Protein AF-G9KBM4-F1 (afdb_monomer)

Nearest PDB structures (foldseek):
  3m66-assembly1_A  TM=9.862E-01  e=1.538E-25  Homo sapiens
  4fp9-assembly1_B  TM=7.178E-01  e=6.628E-06  Homo sapiens
  7odr-assembly1_y  TM=7.206E-01  e=2.127E-05  Homo sapiens
  4fzv-assembly1_B  TM=8.245E-01  e=1.118E-04  Homo sapiens
  5crk-assembly1_O  TM=4.751E-01  e=4.427E-06  Homo sapiens

Sequence (251 aa):
VSEEEAIQIIADPPLPPDTYTLRDYVDHSETLQKLVLLGVDLSKIEKHPDAANLLLRLDFEKDIKQILMFLKDLGIEDNQLGTYLTKNYAIFSEDLENLKTRVAYLQSKNFSKAHIAQMVRNAPFLLSFSVERLDNRLGFFQKELELSVKKTRDLVVRLPRLLTGSLEPVKENMKVYRLELGFKRNEIQHMITKVPKMLTANKRKLTETFDYVHNVMSIPHHLIVRFPQVFNTRLFKVKERHLFLTYLGRA

Structure (mmCIF, N/CA/C/O backbone):
data_AF-G9KBM4-F1
#
_entry.id   AF-G9KBM4-F1
#
loop_
_atom_site.group_PDB
_atom_site.id
_atom_site.type_symbol
_atom_site.label_atom_id
_atom_site.label_alt_id
_atom_site.label_comp_id
_atom_site.label_asym_id
_atom_site.label_entity_id
_atom_site.label_seq_id
_atom_site.pdbx_PDB_ins_code
_atom_site.Cartn_x
_atom_site.Cartn_y
_atom_site.Cartn_z
_atom_site.occupancy
_atom_site.B_iso_or_equiv
_atom_site.auth_seq_id
_atom_site.auth_comp_id
_atom_site.auth_asym_id
_atom_site.auth_atom_id
_atom_site.pdbx_PDB_model_num
ATOM 1 N N . VAL A 1 1 ? -20.682 10.235 55.065 1.00 51.94 1 VAL A N 1
ATOM 2 C CA . VAL A 1 1 ? -20.413 9.038 54.255 1.00 51.94 1 VAL A CA 1
ATOM 3 C C . VAL A 1 1 ? -20.702 7.854 55.147 1.00 51.94 1 VAL A C 1
ATOM 5 O O . VAL A 1 1 ? -19.972 7.662 56.115 1.00 51.94 1 VAL A O 1
ATOM 8 N N . SER A 1 2 ? -21.847 7.206 54.956 1.00 47.78 2 SER A N 1
ATOM 9 C CA . SER A 1 2 ? -22.220 6.005 55.717 1.00 47.78 2 SER A CA 1
ATOM 10 C C . SER A 1 2 ? -21.459 4.792 55.173 1.00 47.78 2 SER A C 1
ATOM 12 O O . SER A 1 2 ? -21.021 4.800 54.024 1.00 47.78 2 SER A O 1
ATOM 14 N N . GLU A 1 3 ? -21.305 3.737 55.978 1.00 46.38 3 GLU A N 1
ATOM 15 C CA . GLU A 1 3 ? -20.617 2.500 55.553 1.00 46.38 3 GLU A CA 1
ATOM 16 C C . GLU A 1 3 ? -21.292 1.821 54.342 1.00 46.38 3 GLU A C 1
ATOM 18 O O . GLU A 1 3 ? -20.657 1.062 53.614 1.00 46.38 3 GLU A O 1
ATOM 23 N N . GLU A 1 4 ? -22.554 2.157 54.069 1.00 47.72 4 GLU A N 1
ATOM 24 C CA . GLU A 1 4 ? -23.342 1.674 52.931 1.00 47.72 4 GLU A CA 1
ATOM 25 C C . GLU A 1 4 ? -22.901 2.271 51.576 1.00 47.72 4 GLU A C 1
ATOM 27 O O . GLU A 1 4 ? -23.104 1.644 50.537 1.00 47.72 4 GLU A O 1
ATOM 32 N N . GLU A 1 5 ? -22.245 3.441 51.554 1.00 44.09 5 GLU A N 1
ATOM 33 C CA . GLU A 1 5 ? -21.765 4.080 50.311 1.00 44.09 5 GLU A CA 1
ATOM 34 C C . GLU A 1 5 ? -20.435 3.485 49.796 1.00 44.09 5 GLU A C 1
ATOM 36 O O . GLU A 1 5 ? -20.017 3.767 48.674 1.00 44.09 5 GLU A O 1
ATOM 41 N N . ALA A 1 6 ? -19.761 2.636 50.582 1.00 41.94 6 ALA A N 1
ATOM 42 C CA . ALA A 1 6 ? -18.428 2.110 50.261 1.00 41.94 6 ALA A CA 1
ATOM 43 C C . ALA A 1 6 ? -18.419 0.871 49.334 1.00 41.94 6 ALA A C 1
ATOM 45 O O . ALA A 1 6 ? -17.349 0.412 48.935 1.00 41.94 6 ALA A O 1
ATOM 46 N N . ILE A 1 7 ? -19.585 0.307 48.991 1.00 46.50 7 ILE A N 1
ATOM 47 C CA . ILE A 1 7 ? -19.707 -1.063 48.442 1.00 46.50 7 ILE A CA 1
ATOM 48 C C . ILE A 1 7 ? -19.840 -1.105 46.896 1.00 46.50 7 ILE A C 1
ATOM 50 O O . ILE A 1 7 ? -19.949 -2.178 46.309 1.00 46.50 7 ILE A O 1
ATOM 54 N N . GLN A 1 8 ? -19.761 0.033 46.189 1.00 43.47 8 GLN A N 1
ATOM 55 C CA . GLN A 1 8 ? -19.850 0.084 44.711 1.00 43.47 8 GLN A CA 1
ATOM 56 C C . GLN A 1 8 ? -18.566 0.502 43.972 1.00 43.47 8 GLN A C 1
ATOM 58 O O . GLN A 1 8 ? -18.621 0.954 42.828 1.00 43.47 8 GLN A O 1
ATOM 63 N N . ILE A 1 9 ? -17.389 0.255 44.554 1.00 45.59 9 ILE A N 1
ATOM 64 C CA . ILE A 1 9 ? -16.176 0.127 43.733 1.00 45.59 9 ILE A CA 1
ATOM 65 C C . ILE A 1 9 ? -16.183 -1.278 43.124 1.00 45.59 9 ILE A C 1
ATOM 67 O O . ILE A 1 9 ? -15.683 -2.232 43.720 1.00 45.59 9 ILE A O 1
ATOM 71 N N . ILE A 1 10 ? -16.767 -1.402 41.928 1.00 45.19 10 ILE A N 1
ATOM 72 C CA . ILE A 1 10 ? -16.566 -2.575 41.072 1.00 45.19 10 ILE A CA 1
ATOM 73 C C . ILE A 1 10 ? -15.090 -2.563 40.672 1.00 45.19 10 ILE A C 1
ATOM 75 O O . ILE A 1 10 ? -14.685 -1.830 39.773 1.00 45.19 10 ILE A O 1
ATOM 79 N N . ALA A 1 11 ? -14.274 -3.324 41.396 1.00 49.53 11 ALA A N 1
ATOM 80 C CA . ALA A 1 11 ? -12.896 -3.564 41.012 1.00 49.53 11 ALA A CA 1
ATOM 81 C C . ALA A 1 11 ? -12.886 -4.462 39.770 1.00 49.53 11 ALA A C 1
ATOM 83 O O . ALA A 1 11 ? -13.501 -5.532 39.782 1.00 49.53 11 ALA A O 1
ATOM 84 N N . ASP A 1 12 ? -12.178 -4.037 38.721 1.00 55.94 12 ASP A N 1
ATOM 85 C CA . ASP A 1 12 ? -11.911 -4.895 37.568 1.00 55.94 12 ASP A CA 1
ATOM 86 C C . ASP A 1 12 ? -11.270 -6.211 38.053 1.00 55.94 12 ASP A C 1
ATOM 88 O O . ASP A 1 12 ? -10.390 -6.176 38.925 1.00 55.94 12 ASP A O 1
ATOM 92 N N . PRO A 1 13 ? -11.696 -7.379 37.536 1.00 54.44 13 PRO A N 1
ATOM 93 C CA . PRO A 1 13 ? -11.196 -8.660 38.015 1.00 54.44 13 PRO A CA 1
ATOM 94 C C . PRO A 1 13 ? -9.671 -8.752 37.831 1.00 54.44 13 PRO A C 1
ATOM 96 O O . PRO A 1 13 ? -9.150 -8.351 36.785 1.00 54.44 13 PRO A O 1
ATOM 99 N N . PRO A 1 14 ? -8.931 -9.281 38.825 1.00 53.06 14 PRO A N 1
ATOM 100 C CA . PRO A 1 14 ? -7.479 -9.351 38.755 1.00 53.06 14 PRO A CA 1
ATOM 101 C C . PRO A 1 14 ? -7.037 -10.250 37.597 1.00 53.06 14 PRO A C 1
ATOM 103 O O . PRO A 1 14 ? -7.538 -11.362 37.430 1.00 53.06 14 PRO A O 1
ATOM 106 N N . LEU A 1 15 ? -6.065 -9.773 36.817 1.00 52.09 15 LEU A N 1
ATOM 107 C CA . LEU A 1 15 ? -5.439 -10.562 35.758 1.00 52.09 15 LEU A CA 1
ATOM 108 C C . LEU A 1 15 ? -4.680 -11.752 36.392 1.00 52.09 15 LEU A C 1
ATOM 110 O O . LEU A 1 15 ? -3.866 -11.521 37.291 1.00 52.09 15 LEU A O 1
ATOM 114 N N . PRO A 1 16 ? -4.935 -13.006 35.977 1.00 50.12 16 PRO A N 1
ATOM 115 C CA . PRO A 1 16 ? -4.272 -14.181 36.551 1.00 50.12 16 PRO A CA 1
ATOM 116 C C . PRO A 1 16 ? -2.772 -14.306 36.139 1.00 50.12 16 PRO A C 1
ATOM 118 O O . PRO A 1 16 ? -2.386 -13.690 35.146 1.00 50.12 16 PRO A O 1
ATOM 121 N N . PRO A 1 17 ? -1.927 -15.073 36.881 1.00 53.81 17 PRO A N 1
ATOM 122 C CA . PRO A 1 17 ? -0.504 -15.375 36.578 1.00 53.81 17 PRO A CA 1
ATOM 123 C C . PRO A 1 17 ? -0.249 -16.862 36.176 1.00 53.81 17 PRO A C 1
ATOM 125 O O . PRO A 1 17 ? -0.827 -17.765 36.777 1.00 53.81 17 PRO A O 1
ATOM 128 N N . ASP A 1 18 ? 0.636 -17.259 35.244 1.00 58.50 18 ASP A N 1
ATOM 129 C CA . ASP A 1 18 ? 1.537 -16.534 34.320 1.00 58.50 18 ASP A CA 1
ATOM 130 C C . ASP A 1 18 ? 1.842 -17.387 33.050 1.00 58.50 18 ASP A C 1
ATOM 132 O O . ASP A 1 18 ? 2.855 -18.081 32.976 1.00 58.50 18 ASP A O 1
ATOM 136 N N . THR A 1 19 ? 0.956 -17.401 32.039 1.00 53.06 19 THR A N 1
ATOM 137 C CA . THR A 1 19 ? 1.226 -17.793 30.621 1.00 53.06 19 THR A CA 1
ATOM 138 C C . THR A 1 19 ? -0.039 -17.562 29.786 1.00 53.06 19 THR A C 1
ATOM 140 O O . THR A 1 19 ? -0.905 -18.427 29.716 1.00 53.06 19 THR A O 1
ATOM 143 N N . TYR A 1 20 ? -0.170 -16.384 29.170 1.00 61.53 20 TYR A N 1
ATOM 144 C CA . TYR A 1 20 ? -1.470 -15.910 28.681 1.00 61.53 20 TYR A CA 1
ATOM 145 C C . TYR A 1 20 ? -1.502 -15.538 27.210 1.00 61.53 20 TYR A C 1
ATOM 147 O O . TYR A 1 20 ? -0.861 -14.578 26.780 1.00 61.53 20 TYR A O 1
ATOM 155 N N . THR A 1 21 ? -2.335 -16.252 26.461 1.00 72.75 21 THR A N 1
ATOM 156 C CA . THR A 1 21 ? -2.831 -15.804 25.161 1.00 72.75 21 THR A CA 1
ATOM 157 C C . THR A 1 21 ? -4.198 -15.140 25.349 1.00 72.75 21 THR A C 1
ATOM 159 O O . THR A 1 21 ? -4.932 -15.457 26.285 1.00 72.75 21 THR A O 1
ATOM 162 N N . LEU A 1 22 ? -4.593 -14.226 24.454 1.00 77.50 22 LEU A N 1
ATOM 163 C CA . LEU A 1 22 ? -5.955 -13.673 24.462 1.00 77.50 22 LEU A CA 1
ATOM 164 C C . LEU A 1 22 ? -6.992 -14.787 24.274 1.00 77.50 22 LEU A C 1
ATOM 166 O O . LEU A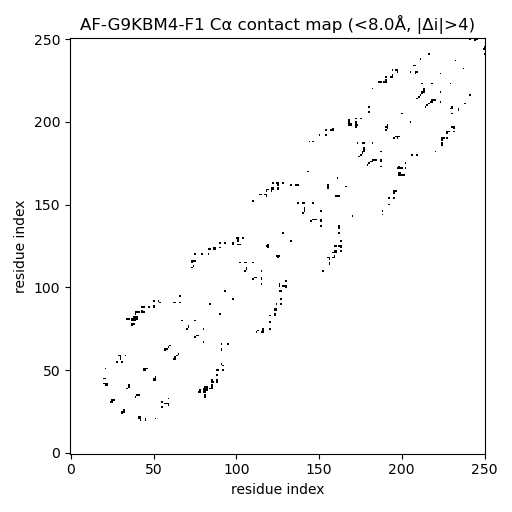 1 22 ? -8.120 -14.649 24.738 1.00 77.50 22 LEU A O 1
ATOM 170 N N . ARG A 1 23 ? -6.603 -15.898 23.630 1.00 77.31 23 ARG A N 1
ATOM 171 C CA . ARG A 1 23 ? -7.434 -17.094 23.460 1.00 77.31 23 ARG A CA 1
ATOM 172 C C . ARG A 1 23 ? -7.978 -17.636 24.782 1.00 77.31 23 ARG A C 1
ATOM 174 O O . ARG A 1 23 ? -9.147 -17.998 24.822 1.00 77.31 23 ARG A O 1
ATOM 181 N N . ASP A 1 24 ? -7.173 -17.633 25.840 1.00 77.56 24 ASP A N 1
ATOM 182 C CA . ASP A 1 24 ? -7.550 -18.168 27.158 1.00 77.56 24 ASP A CA 1
ATOM 183 C C . ASP A 1 24 ? -8.642 -17.306 27.839 1.00 77.56 24 ASP A C 1
ATOM 185 O O . ASP A 1 24 ? -9.414 -17.780 28.675 1.00 77.56 24 ASP A O 1
ATOM 189 N N . TYR A 1 25 ? -8.772 -16.044 27.413 1.00 76.62 25 TYR A N 1
ATOM 190 C CA . TYR A 1 25 ? -9.813 -15.109 27.849 1.00 76.62 25 TYR A CA 1
ATOM 191 C C . TYR A 1 25 ? -11.035 -15.056 26.923 1.00 76.62 25 TYR A C 1
ATOM 193 O O . TYR A 1 25 ? -12.023 -14.425 27.293 1.00 76.62 25 TYR A O 1
ATOM 201 N N . VAL A 1 26 ? -11.014 -15.690 25.739 1.00 80.50 26 VAL A N 1
ATOM 202 C CA . VAL A 1 26 ? -12.148 -15.630 24.792 1.00 80.50 26 VAL A CA 1
ATOM 203 C C . VAL A 1 26 ? -13.415 -16.172 25.446 1.00 80.50 26 VAL A C 1
ATOM 205 O O . VAL A 1 26 ? -14.437 -15.493 25.445 1.00 80.50 26 VAL A O 1
ATOM 208 N N . ASP A 1 27 ? -13.349 -17.331 26.094 1.00 78.62 27 ASP A N 1
ATOM 209 C CA . ASP A 1 27 ? -14.521 -17.951 26.732 1.00 78.62 27 ASP A CA 1
ATOM 210 C C . ASP A 1 27 ? -15.077 -17.118 27.908 1.00 78.62 27 ASP A C 1
ATOM 212 O O . ASP A 1 27 ? -16.230 -17.282 28.300 1.00 78.62 27 ASP A O 1
ATOM 216 N N . HIS A 1 28 ? -14.291 -16.157 28.408 1.00 81.06 28 HIS A N 1
ATOM 217 C CA . HIS A 1 28 ? -14.599 -15.287 29.543 1.00 81.06 28 HIS A CA 1
ATOM 218 C C . HIS A 1 28 ? -14.944 -13.835 29.145 1.00 81.06 28 HIS A C 1
ATOM 220 O O . HIS A 1 28 ? -15.269 -13.029 30.015 1.00 81.06 28 HIS A O 1
ATOM 226 N N . SER A 1 29 ? -14.878 -13.475 27.855 1.00 87.69 29 SER A N 1
ATOM 227 C CA . SER A 1 29 ? -15.086 -12.102 27.373 1.00 87.69 29 SER A CA 1
ATOM 228 C C . SER A 1 29 ? -15.977 -12.055 26.129 1.00 87.69 29 SER A C 1
ATOM 230 O O . SER A 1 29 ? -15.549 -12.397 25.024 1.00 87.69 29 SER A O 1
ATOM 232 N N . GLU A 1 30 ? -17.203 -11.543 26.282 1.00 91.06 30 GLU A N 1
ATOM 233 C CA . GLU A 1 30 ? -18.143 -11.325 25.168 1.00 91.06 30 GLU A CA 1
ATOM 234 C C . GLU A 1 30 ? -17.526 -10.439 24.067 1.00 91.06 30 GLU A C 1
ATOM 236 O O . GLU A 1 30 ? -17.699 -10.708 22.875 1.00 91.06 30 GLU A O 1
ATOM 241 N N . THR A 1 31 ? -16.734 -9.429 24.452 1.00 93.06 31 THR A N 1
ATOM 242 C CA . THR A 1 31 ? -15.949 -8.596 23.529 1.00 93.06 31 THR A CA 1
ATOM 243 C C . THR A 1 31 ? -15.043 -9.443 22.637 1.00 93.06 31 THR A C 1
ATOM 245 O O . THR A 1 31 ? -15.101 -9.325 21.408 1.00 93.06 31 THR A O 1
ATOM 248 N N . LEU A 1 32 ? -14.220 -10.318 23.224 1.00 93.12 32 LEU A N 1
ATOM 249 C CA . LEU A 1 32 ? -13.303 -11.161 22.455 1.00 93.12 32 LEU A CA 1
ATOM 250 C C . LEU A 1 32 ? -14.059 -12.174 21.583 1.00 93.12 32 LEU A C 1
ATOM 252 O O . LEU A 1 32 ? -13.675 -12.372 20.430 1.00 93.12 32 LEU A O 1
ATOM 256 N N . GLN A 1 33 ? -15.162 -12.751 22.073 1.00 93.44 33 GLN A N 1
ATOM 257 C CA . GLN A 1 33 ? -16.015 -13.656 21.289 1.00 93.44 33 GLN A CA 1
ATOM 258 C C . GLN A 1 33 ? -16.573 -12.963 20.043 1.00 93.44 33 GLN A C 1
ATOM 260 O O . GLN A 1 33 ? -16.418 -13.474 18.931 1.00 93.44 33 GLN A O 1
ATOM 265 N N . LYS A 1 34 ? -17.152 -11.763 20.192 1.00 94.94 34 LYS A N 1
ATOM 266 C CA . LYS A 1 34 ? -17.664 -10.972 19.061 1.00 94.94 34 LYS A CA 1
ATOM 267 C C . LYS A 1 34 ? -16.560 -10.617 18.060 1.00 94.94 34 LYS A C 1
ATOM 269 O O . LYS A 1 34 ? -16.789 -10.686 16.854 1.00 94.94 34 LYS A O 1
ATOM 274 N N . LEU A 1 35 ? -15.349 -10.293 18.521 1.00 94.69 35 LEU A N 1
ATOM 275 C CA . LEU A 1 35 ? -14.205 -10.029 17.636 1.00 94.69 35 LEU A CA 1
ATOM 276 C C . LEU A 1 35 ? -13.740 -11.286 16.881 1.00 94.69 35 LEU A C 1
ATOM 278 O O . LEU A 1 35 ? -13.456 -11.206 15.684 1.00 94.69 35 LEU A O 1
ATOM 282 N N . VAL A 1 36 ? -13.720 -12.453 17.529 1.00 94.62 36 VAL A N 1
ATOM 283 C CA . VAL A 1 36 ? -13.427 -13.736 16.865 1.00 94.62 36 VAL A CA 1
ATOM 284 C C . VAL A 1 36 ? -14.499 -14.066 15.818 1.00 94.62 36 VAL A C 1
ATOM 286 O O . VAL A 1 36 ? -14.148 -14.439 14.698 1.00 94.62 36 VAL A O 1
ATOM 289 N N . LEU A 1 37 ? -15.785 -13.843 16.117 1.00 94.19 37 LEU A N 1
ATOM 290 C CA . LEU A 1 37 ? -16.891 -14.010 15.160 1.00 94.19 37 LEU A CA 1
ATOM 291 C C . LEU A 1 37 ? -16.802 -13.045 13.963 1.00 94.19 37 LEU A C 1
ATOM 293 O O . LEU A 1 37 ? -17.151 -13.422 12.846 1.00 94.19 37 LEU A O 1
ATOM 297 N N . LEU A 1 38 ? -16.273 -11.832 14.161 1.00 94.31 38 LEU A N 1
ATOM 298 C CA . LEU A 1 38 ? -15.944 -10.889 13.081 1.00 94.31 38 LEU A CA 1
ATOM 299 C C . LEU A 1 38 ? -14.704 -11.299 12.260 1.00 94.31 38 LEU A C 1
ATOM 301 O O . LEU A 1 38 ? -14.366 -10.623 11.286 1.00 94.31 38 LEU A O 1
ATOM 305 N N . GLY A 1 39 ? -14.019 -12.388 12.625 1.00 95.50 39 GLY A N 1
ATOM 306 C CA . GLY A 1 39 ? -12.837 -12.904 11.933 1.00 95.50 39 GLY A CA 1
ATOM 307 C C . GLY A 1 39 ? -11.530 -12.201 12.313 1.00 95.50 39 GLY A C 1
ATOM 308 O O . GLY A 1 39 ? -10.632 -12.093 11.474 1.00 95.50 39 GLY A O 1
ATOM 309 N N . VAL A 1 40 ? -11.424 -11.673 13.538 1.00 96.50 40 VAL A N 1
ATOM 310 C CA . VAL A 1 40 ? -10.175 -11.099 14.064 1.00 96.50 40 VAL A CA 1
ATOM 311 C C . VAL A 1 40 ? -9.242 -12.211 14.546 1.00 96.50 40 VAL A C 1
ATOM 313 O O . VAL A 1 40 ? -9.593 -13.010 15.410 1.00 96.50 40 VAL A O 1
ATOM 316 N N . ASP A 1 41 ? -8.016 -12.233 14.027 1.00 95.31 41 ASP A N 1
ATOM 317 C CA . ASP A 1 41 ? -6.962 -13.139 14.480 1.00 95.31 41 ASP A CA 1
ATOM 318 C C . ASP A 1 41 ? -6.222 -12.525 15.681 1.00 95.31 41 ASP A C 1
ATOM 320 O O . ASP A 1 41 ? -5.234 -11.795 15.536 1.00 95.31 41 ASP A O 1
ATOM 324 N N . LEU A 1 42 ? -6.723 -12.832 16.882 1.00 93.81 42 LEU A N 1
ATOM 325 C CA . LEU A 1 42 ? -6.176 -12.355 18.156 1.00 93.81 42 LEU A CA 1
ATOM 326 C C . LEU A 1 42 ? -4.684 -12.702 18.333 1.00 93.81 42 LEU A C 1
ATOM 328 O O . LEU A 1 42 ? -3.947 -11.891 18.890 1.00 93.81 42 LEU A O 1
ATOM 332 N N . SER A 1 43 ? -4.188 -13.798 17.734 1.00 93.06 43 SER A N 1
ATOM 333 C CA . SER A 1 43 ? -2.760 -14.181 17.780 1.00 93.06 43 SER A CA 1
ATOM 334 C C . SER A 1 43 ? -1.821 -13.205 17.059 1.00 93.06 43 SER A C 1
ATOM 336 O O . SER A 1 43 ? -0.593 -13.286 17.179 1.00 93.06 43 SER A O 1
ATOM 338 N N . LYS A 1 44 ? -2.368 -12.289 16.246 1.00 94.38 44 LYS A N 1
ATOM 339 C CA . LYS A 1 44 ? -1.615 -11.157 15.684 1.00 94.38 44 LYS A CA 1
ATOM 340 C C . LYS A 1 44 ? -1.611 -9.962 16.630 1.00 94.38 44 LYS A C 1
ATOM 342 O O . LYS A 1 44 ? -0.587 -9.294 16.711 1.00 94.38 44 LYS A O 1
ATOM 347 N N . ILE A 1 45 ? -2.713 -9.722 17.342 1.00 94.12 45 ILE A N 1
ATOM 348 C CA . ILE A 1 45 ? -2.851 -8.616 18.299 1.00 94.12 45 ILE A CA 1
ATOM 349 C C . ILE A 1 45 ? -2.005 -8.881 19.553 1.00 94.12 45 ILE A C 1
ATOM 351 O O . ILE A 1 45 ? -1.308 -7.979 20.000 1.00 94.12 45 ILE A O 1
ATOM 355 N N . GLU A 1 46 ? -1.940 -10.129 20.031 1.00 92.25 46 GLU A N 1
ATOM 356 C CA . GLU A 1 46 ? -1.051 -10.589 21.121 1.00 92.25 46 GLU A CA 1
ATOM 357 C C . GLU A 1 46 ? 0.424 -10.191 20.942 1.00 92.25 46 GLU A C 1
ATOM 359 O O . GLU A 1 46 ? 1.143 -9.986 21.915 1.00 92.25 46 GLU A O 1
ATOM 364 N N . LYS A 1 47 ? 0.888 -10.027 19.696 1.00 93.44 47 LYS A N 1
ATOM 365 C CA . LYS A 1 47 ? 2.268 -9.606 19.383 1.00 93.44 47 LYS A CA 1
ATOM 366 C C . LYS A 1 47 ? 2.543 -8.134 19.700 1.00 93.44 47 LYS A C 1
ATOM 368 O O . LYS A 1 47 ? 3.676 -7.678 19.550 1.00 93.44 47 LYS A O 1
ATOM 373 N N . HIS A 1 48 ? 1.514 -7.403 20.112 1.00 93.88 48 HIS A N 1
ATOM 374 C CA . HIS A 1 48 ? 1.532 -5.997 20.474 1.00 93.88 48 HIS A CA 1
ATOM 375 C C . HIS A 1 48 ? 0.923 -5.863 21.881 1.00 93.88 48 HIS A C 1
ATOM 377 O O . HIS A 1 48 ? -0.279 -5.616 21.995 1.00 93.88 48 HIS A O 1
ATOM 383 N N . PRO A 1 49 ? 1.724 -6.044 22.954 1.00 91.12 49 PRO A N 1
ATOM 384 C CA . PRO A 1 49 ? 1.219 -6.168 24.323 1.00 91.12 49 PRO A CA 1
ATOM 385 C C . PRO A 1 49 ? 0.294 -5.028 24.755 1.00 91.12 49 PRO A C 1
ATOM 387 O O . PRO A 1 49 ? -0.748 -5.288 25.345 1.00 91.12 49 PRO A O 1
ATOM 390 N N . ASP A 1 50 ? 0.607 -3.782 24.393 1.00 92.19 50 ASP A N 1
ATOM 391 C CA . ASP A 1 50 ? -0.227 -2.619 24.727 1.00 92.19 50 ASP A CA 1
ATOM 392 C C . ASP A 1 50 ? -1.625 -2.698 24.093 1.00 92.19 50 ASP A C 1
ATOM 394 O O . ASP A 1 50 ? -2.622 -2.375 24.735 1.00 92.19 50 ASP A O 1
ATOM 398 N N . ALA A 1 51 ? -1.713 -3.181 22.850 1.00 93.38 51 ALA A N 1
ATOM 399 C CA . ALA A 1 51 ? -2.977 -3.351 22.140 1.00 93.38 51 ALA A CA 1
ATOM 400 C C . ALA A 1 51 ? -3.780 -4.544 22.676 1.00 93.38 51 ALA A C 1
ATOM 402 O O . ALA A 1 51 ? -4.996 -4.444 22.817 1.00 93.38 51 ALA A O 1
ATOM 403 N N . ALA A 1 52 ? -3.111 -5.650 23.018 1.00 91.31 52 ALA A N 1
ATOM 404 C CA . ALA A 1 52 ? -3.743 -6.806 23.651 1.00 91.31 52 ALA A CA 1
ATOM 405 C C . ALA A 1 52 ? -4.297 -6.458 25.049 1.00 91.31 52 ALA A C 1
ATOM 407 O O . ALA A 1 52 ? -5.459 -6.736 25.339 1.00 91.31 52 ALA A O 1
ATOM 408 N N . ASN A 1 53 ? -3.501 -5.771 25.874 1.00 90.25 53 ASN A N 1
ATOM 409 C CA . ASN A 1 53 ? -3.894 -5.305 27.206 1.00 90.25 53 ASN A CA 1
ATOM 410 C C . ASN A 1 53 ? -5.011 -4.256 27.162 1.00 90.25 53 ASN A C 1
ATOM 412 O O . ASN A 1 53 ? -5.867 -4.244 28.044 1.00 90.25 53 ASN A O 1
ATOM 416 N N . LEU A 1 54 ? -5.017 -3.378 26.151 1.00 91.62 54 LEU A N 1
ATOM 417 C CA . LEU A 1 54 ? -6.137 -2.471 25.916 1.00 91.62 54 LEU A CA 1
ATOM 418 C C . LEU A 1 54 ? -7.403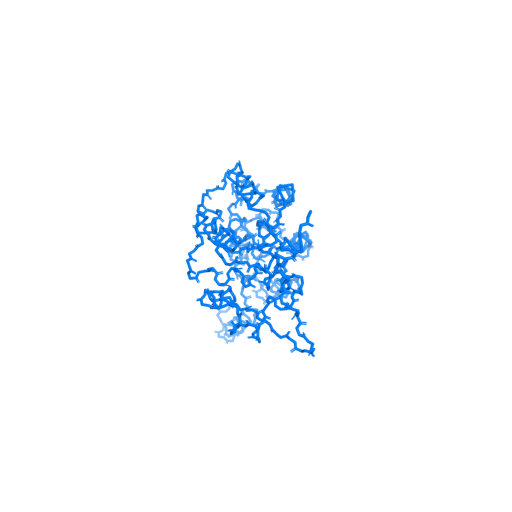 -3.262 25.578 1.00 91.62 54 LEU A C 1
ATOM 420 O O . LEU A 1 54 ? -8.430 -3.034 26.203 1.00 91.62 54 LEU A O 1
ATOM 424 N N . LEU A 1 55 ? -7.323 -4.210 24.639 1.00 92.12 55 LEU A N 1
ATOM 425 C CA . LEU A 1 55 ? -8.477 -4.967 24.146 1.00 92.12 55 LEU A CA 1
ATOM 426 C C . LEU A 1 55 ? -9.206 -5.754 25.247 1.00 92.12 55 LEU A C 1
ATOM 428 O O . LEU A 1 55 ? -10.428 -5.850 25.205 1.00 92.12 55 LEU A O 1
ATOM 432 N N . LEU A 1 56 ? -8.472 -6.257 26.247 1.00 89.69 56 LEU A N 1
ATOM 433 C CA . LEU A 1 56 ? -9.035 -6.915 27.436 1.00 89.69 56 LEU A CA 1
ATOM 434 C C . LEU A 1 56 ? -9.884 -5.987 28.326 1.00 89.69 56 LEU A C 1
ATOM 436 O O . LEU A 1 56 ? -10.669 -6.482 29.127 1.00 89.69 56 LEU A O 1
ATOM 440 N N . ARG A 1 57 ? -9.729 -4.663 28.200 1.00 91.00 57 ARG A N 1
ATOM 441 C CA . ARG A 1 57 ? -10.416 -3.639 29.010 1.00 91.00 57 ARG A CA 1
ATOM 442 C C . ARG A 1 57 ? -11.535 -2.911 28.258 1.00 91.00 57 ARG A C 1
ATOM 444 O O . ARG A 1 57 ? -12.149 -2.015 28.829 1.00 91.00 57 ARG A O 1
ATOM 451 N N . LEU A 1 58 ? -11.763 -3.232 26.982 1.00 93.62 58 LEU A N 1
ATOM 452 C CA . LEU A 1 58 ? -12.779 -2.571 26.160 1.00 93.62 58 LEU A CA 1
ATOM 453 C C . LEU A 1 58 ? -14.121 -3.298 26.234 1.00 93.62 58 LEU A C 1
ATOM 455 O O . LEU A 1 58 ? -14.202 -4.514 26.028 1.00 93.62 58 LEU A O 1
ATOM 459 N N . ASP A 1 59 ? -15.191 -2.528 26.418 1.00 94.94 59 ASP A N 1
ATOM 460 C CA . ASP A 1 59 ? -16.544 -3.024 26.206 1.00 94.94 59 ASP A CA 1
ATOM 461 C C . ASP A 1 59 ? -16.922 -2.959 24.716 1.00 94.94 59 ASP A C 1
ATOM 463 O O . ASP A 1 59 ? -16.582 -2.020 23.982 1.00 94.94 59 ASP A O 1
ATOM 467 N N . PHE A 1 60 ? -17.647 -3.976 24.248 1.00 94.69 60 PHE A N 1
ATOM 468 C CA . PHE A 1 60 ? -17.996 -4.077 22.840 1.00 94.69 60 PHE A CA 1
ATOM 469 C C . PHE A 1 60 ? -18.986 -2.992 22.400 1.00 94.69 60 PHE A C 1
ATOM 471 O O . PHE A 1 60 ? -18.813 -2.401 21.332 1.00 94.69 60 PHE A O 1
ATOM 478 N N . GLU A 1 61 ? -20.029 -2.736 23.192 1.00 94.25 61 GLU A N 1
ATOM 479 C CA . GLU A 1 61 ? -21.117 -1.827 22.814 1.00 94.25 61 GLU A CA 1
ATOM 480 C C . GLU A 1 61 ? -20.718 -0.356 22.976 1.00 94.25 61 GLU A C 1
ATOM 482 O O . GLU A 1 61 ? -21.083 0.473 22.138 1.00 94.25 61 GLU A O 1
ATOM 487 N N . LYS A 1 62 ? -19.946 -0.046 24.020 1.00 92.94 62 LYS A N 1
ATOM 488 C CA . LYS A 1 62 ? -19.469 1.296 24.361 1.00 92.94 62 LYS A CA 1
ATOM 489 C C . LYS A 1 62 ? -18.261 1.720 23.524 1.00 92.94 62 LYS A C 1
ATOM 491 O O . LYS A 1 62 ? -18.289 2.791 22.922 1.00 92.94 62 LYS A O 1
ATOM 496 N N . ASP A 1 63 ? -17.210 0.900 23.474 1.00 93.56 63 ASP A N 1
ATOM 497 C CA . ASP A 1 63 ? -15.905 1.348 22.974 1.00 93.56 63 ASP A CA 1
ATOM 498 C C . ASP A 1 63 ? -15.652 0.897 21.522 1.00 93.56 63 ASP A C 1
ATOM 500 O O . ASP A 1 63 ? -15.213 1.691 20.685 1.00 93.56 63 ASP A O 1
ATOM 504 N N . ILE A 1 64 ? -15.979 -0.358 21.189 1.00 95.69 64 ILE A N 1
ATOM 505 C CA . ILE A 1 64 ? -15.658 -0.972 19.885 1.00 95.69 64 ILE A CA 1
ATOM 506 C C . ILE A 1 64 ? -16.695 -0.642 18.805 1.00 95.69 64 ILE A C 1
ATOM 508 O O . ILE A 1 64 ? -16.331 -0.280 17.682 1.00 95.69 64 ILE A O 1
ATOM 512 N N . LYS A 1 65 ? -17.991 -0.754 19.115 1.00 96.44 65 LYS A N 1
ATOM 513 C CA . LYS A 1 65 ? -19.097 -0.630 18.149 1.00 96.44 65 LYS A CA 1
ATOM 514 C C . LYS A 1 65 ? -19.069 0.673 17.353 1.00 96.44 65 LYS A C 1
ATOM 516 O O . LYS A 1 65 ? -19.263 0.644 16.139 1.00 96.44 65 LYS A O 1
ATOM 521 N N . GLN A 1 66 ? -18.763 1.796 18.002 1.00 96.94 66 GLN A N 1
ATOM 522 C CA . GLN A 1 66 ? -18.630 3.101 17.344 1.00 96.94 66 GLN A CA 1
ATOM 523 C C . GLN A 1 66 ? -17.511 3.130 16.283 1.00 96.94 66 GLN A C 1
ATOM 525 O O . GLN A 1 66 ? -17.697 3.702 15.207 1.00 96.94 66 GLN A O 1
ATOM 530 N N . ILE A 1 67 ? -16.385 2.448 16.531 1.00 97.69 67 ILE A N 1
ATOM 531 C CA . ILE A 1 67 ? -15.284 2.305 15.567 1.00 97.69 67 ILE A CA 1
ATOM 532 C C . ILE A 1 67 ? -15.711 1.401 14.404 1.00 97.69 67 ILE A C 1
ATOM 534 O O . ILE A 1 67 ? -15.433 1.721 13.248 1.00 97.69 67 ILE A O 1
ATOM 538 N N . LEU A 1 68 ? -16.433 0.306 14.674 1.00 97.50 68 LEU A N 1
ATOM 539 C CA . LEU A 1 68 ? -16.957 -0.577 13.622 1.00 97.50 68 LEU A CA 1
ATOM 540 C C . LEU A 1 68 ? -17.963 0.148 12.715 1.00 97.50 68 LEU A C 1
ATOM 542 O O . LEU A 1 68 ? -17.864 0.044 11.492 1.00 97.50 68 LEU A O 1
ATOM 546 N N . MET A 1 69 ? -18.886 0.924 13.294 1.00 97.81 69 MET A N 1
ATOM 547 C CA . MET A 1 69 ? -19.841 1.746 12.539 1.00 97.81 69 MET A CA 1
ATOM 548 C C . MET A 1 69 ? -19.126 2.798 11.685 1.00 97.81 69 MET A C 1
ATOM 550 O O . MET A 1 69 ? -19.401 2.900 10.494 1.00 97.81 69 MET A O 1
ATOM 554 N N . PHE A 1 70 ? -18.134 3.499 12.241 1.00 98.19 70 PHE A N 1
ATOM 555 C CA . PHE A 1 70 ? -17.307 4.441 11.485 1.00 98.19 70 PHE A CA 1
ATOM 556 C C . PHE A 1 70 ? -16.584 3.782 10.297 1.00 98.19 70 PHE A C 1
ATOM 558 O O . PHE A 1 70 ? -16.591 4.322 9.191 1.00 98.19 70 PHE A O 1
ATOM 565 N N . LEU A 1 71 ? -15.991 2.598 10.486 1.00 97.81 71 LEU A N 1
ATOM 566 C CA . LEU A 1 71 ? -15.353 1.854 9.394 1.00 97.81 71 LEU A CA 1
ATOM 567 C C . LEU A 1 71 ? -16.373 1.426 8.324 1.00 97.81 71 LEU A C 1
ATOM 569 O O . LEU A 1 71 ? -16.067 1.492 7.131 1.00 97.81 71 LEU A O 1
ATOM 573 N N . LYS A 1 72 ? -17.593 1.055 8.728 1.00 97.25 72 LYS A N 1
ATOM 574 C CA . LYS A 1 72 ? -18.694 0.716 7.817 1.00 97.25 72 LYS A CA 1
ATOM 575 C C . LYS A 1 72 ? -19.169 1.922 7.002 1.00 97.25 72 LYS A C 1
ATOM 577 O O . LYS A 1 72 ? -19.296 1.811 5.784 1.00 97.25 72 LYS A O 1
ATOM 582 N N . ASP A 1 73 ? -19.310 3.089 7.629 1.00 97.06 73 ASP A N 1
ATOM 583 C CA . ASP A 1 73 ? -19.653 4.357 6.963 1.00 97.06 73 ASP A CA 1
ATOM 584 C C . ASP A 1 73 ? -18.560 4.835 5.988 1.00 97.06 73 ASP A C 1
ATOM 586 O O . ASP A 1 73 ? -18.845 5.500 4.986 1.00 97.06 73 ASP A O 1
ATOM 590 N N . LEU A 1 74 ? -17.299 4.457 6.234 1.00 95.75 74 LEU A N 1
ATOM 591 C CA . LEU A 1 74 ? -16.197 4.626 5.281 1.00 95.75 74 LEU A CA 1
ATOM 592 C C . LEU A 1 74 ? -16.216 3.626 4.117 1.00 95.75 74 LEU A C 1
ATOM 594 O O . LEU A 1 74 ? -15.421 3.787 3.191 1.00 95.75 74 LEU A O 1
ATOM 598 N N . GLY A 1 75 ? -17.092 2.620 4.130 1.00 95.62 75 GLY A N 1
ATOM 599 C CA . GLY A 1 75 ? -17.187 1.592 3.093 1.00 95.62 75 GLY A CA 1
ATOM 600 C C . GLY A 1 75 ? -16.279 0.377 3.310 1.00 95.62 75 GLY A C 1
ATOM 601 O O . GLY A 1 75 ? -15.887 -0.257 2.330 1.00 95.62 75 GLY A O 1
ATOM 602 N N . ILE A 1 76 ? -15.921 0.053 4.558 1.00 96.44 76 ILE A N 1
ATOM 603 C CA . ILE A 1 76 ? -15.365 -1.261 4.909 1.00 96.44 76 ILE A CA 1
ATOM 604 C C . ILE A 1 76 ? -16.533 -2.228 5.141 1.00 96.44 76 ILE A C 1
ATOM 606 O O . ILE A 1 76 ? -17.364 -2.010 6.017 1.00 96.44 76 ILE A O 1
ATOM 610 N N . GLU A 1 77 ? -16.612 -3.285 4.336 1.00 94.69 77 GLU A N 1
ATOM 611 C CA . GLU A 1 77 ? -17.675 -4.295 4.434 1.00 94.69 77 GLU A CA 1
ATOM 612 C C . GLU A 1 77 ? -17.502 -5.191 5.675 1.00 94.69 77 GLU A C 1
ATOM 614 O O . GLU A 1 77 ? -16.384 -5.409 6.146 1.00 94.69 77 GLU A O 1
ATOM 619 N N . ASP A 1 78 ? -18.595 -5.779 6.171 1.00 93.31 78 ASP A N 1
ATOM 620 C CA . ASP A 1 78 ? -18.589 -6.601 7.395 1.00 93.31 78 ASP A CA 1
ATOM 621 C C . ASP A 1 78 ? -17.607 -7.791 7.299 1.00 93.31 78 ASP A C 1
ATOM 623 O O . ASP A 1 78 ? -16.862 -8.074 8.234 1.00 93.31 78 ASP A O 1
ATOM 627 N N . ASN A 1 79 ? -17.511 -8.419 6.121 1.00 94.56 79 ASN A N 1
ATOM 628 C CA . ASN A 1 79 ? -16.558 -9.498 5.812 1.00 94.56 79 ASN A CA 1
ATOM 629 C C . ASN A 1 79 ? -15.082 -9.037 5.712 1.00 94.56 79 ASN A C 1
ATOM 631 O O . ASN A 1 79 ? -14.175 -9.869 5.655 1.00 94.56 79 ASN A O 1
ATOM 635 N N . GLN A 1 80 ? -14.821 -7.727 5.670 1.00 95.81 80 GLN A N 1
ATOM 636 C CA . GLN A 1 80 ? -13.483 -7.132 5.622 1.00 95.81 80 GLN A CA 1
ATOM 637 C C . GLN A 1 80 ? -13.006 -6.685 7.013 1.00 95.81 80 GLN A C 1
ATOM 639 O O . GLN A 1 80 ? -11.791 -6.568 7.207 1.00 95.81 80 GLN A O 1
ATOM 644 N N . LEU A 1 81 ? -13.919 -6.476 7.977 1.00 96.38 81 LEU A N 1
ATOM 645 C CA . LEU A 1 81 ? -13.609 -5.973 9.322 1.00 96.38 81 LEU A CA 1
ATOM 646 C C . LEU A 1 81 ? -12.565 -6.837 10.039 1.00 96.38 81 LEU A C 1
ATOM 648 O O . LEU A 1 81 ? -11.518 -6.310 10.407 1.00 96.38 81 LEU A O 1
ATOM 652 N N . GLY A 1 82 ? -12.761 -8.156 10.148 1.00 96.56 82 GLY A N 1
ATOM 653 C CA . GLY A 1 82 ? -11.794 -9.050 10.801 1.00 96.56 82 GLY A CA 1
ATOM 654 C C . GLY A 1 82 ? -10.374 -8.926 10.247 1.00 96.56 82 GLY A C 1
ATOM 655 O O . GLY A 1 82 ? -9.410 -8.725 10.988 1.00 96.56 82 GLY A O 1
ATOM 656 N N . THR A 1 83 ? -10.243 -8.921 8.916 1.00 96.75 83 THR A N 1
ATOM 657 C CA . THR A 1 83 ? -8.954 -8.741 8.222 1.00 96.75 83 THR A CA 1
ATOM 658 C C . THR A 1 83 ? -8.366 -7.335 8.400 1.00 96.75 83 THR A C 1
ATOM 660 O O . THR A 1 83 ? -7.141 -7.181 8.382 1.00 96.75 83 THR A O 1
ATOM 663 N N . TYR A 1 84 ? -9.204 -6.305 8.531 1.00 97.62 84 TYR A N 1
ATOM 664 C CA . TYR A 1 84 ? -8.775 -4.928 8.773 1.00 97.62 84 TYR A CA 1
ATOM 665 C C . TYR A 1 84 ? -8.245 -4.755 10.203 1.00 97.62 84 TYR A C 1
ATOM 667 O O . TYR A 1 84 ? -7.105 -4.322 10.375 1.00 97.62 84 TYR A O 1
ATOM 675 N N . LEU A 1 85 ? -9.029 -5.166 11.205 1.00 97.06 85 LEU A N 1
ATOM 676 C CA . LEU A 1 85 ? -8.705 -5.080 12.634 1.00 97.06 85 LEU A CA 1
ATOM 677 C C . LEU A 1 85 ? -7.467 -5.921 12.986 1.00 97.06 85 LEU A C 1
ATOM 679 O O . LEU A 1 85 ? -6.557 -5.435 13.646 1.00 97.06 85 LEU A O 1
ATOM 683 N N . THR A 1 86 ? -7.359 -7.134 12.430 1.00 96.81 86 THR A N 1
ATOM 684 C CA . THR A 1 86 ? -6.157 -7.989 12.545 1.00 96.81 86 THR A CA 1
ATOM 685 C C . THR A 1 86 ? -4.880 -7.284 12.074 1.00 96.81 86 THR A C 1
ATOM 687 O O . THR A 1 86 ? -3.788 -7.564 12.565 1.00 96.81 86 THR A O 1
ATOM 690 N N . LYS A 1 87 ? -4.987 -6.394 11.075 1.00 96.88 87 LYS A N 1
ATOM 691 C CA . LYS A 1 87 ? -3.840 -5.665 10.518 1.00 96.88 87 LYS A CA 1
ATOM 692 C C . LYS A 1 87 ? -3.564 -4.369 11.264 1.00 96.88 87 LYS A C 1
ATOM 694 O O . LYS A 1 87 ? -2.398 -4.104 11.527 1.00 96.88 87 LYS A O 1
ATOM 699 N N . ASN A 1 88 ? -4.588 -3.569 11.564 1.00 96.88 88 ASN A N 1
ATOM 700 C CA . ASN A 1 88 ? -4.456 -2.378 12.401 1.00 96.88 88 ASN A CA 1
ATOM 701 C C . ASN A 1 88 ? -4.859 -2.701 13.844 1.00 96.88 88 ASN A C 1
ATOM 703 O O . ASN A 1 88 ? -5.931 -2.315 14.304 1.00 96.88 88 ASN A O 1
ATOM 707 N N . TYR A 1 89 ? -3.951 -3.372 14.553 1.00 93.38 89 TYR A N 1
ATOM 708 C CA . TYR A 1 89 ? -4.090 -3.699 15.974 1.00 93.38 89 TYR A CA 1
ATOM 709 C C . TYR A 1 89 ? -4.249 -2.461 16.879 1.00 93.38 89 TYR A C 1
ATOM 711 O O . TYR A 1 89 ? -4.704 -2.593 18.007 1.00 93.38 89 TYR A O 1
ATOM 719 N N . ALA A 1 90 ? -3.880 -1.266 16.403 1.00 94.19 90 ALA A N 1
ATOM 720 C CA . ALA A 1 90 ? -3.895 -0.022 17.173 1.00 94.19 90 ALA A CA 1
ATOM 721 C C . ALA A 1 90 ? -5.166 0.825 16.964 1.00 94.19 90 ALA A C 1
ATOM 723 O O . ALA A 1 90 ? -5.290 1.887 17.568 1.00 94.19 90 ALA A O 1
ATOM 724 N N . ILE A 1 91 ? -6.116 0.395 16.121 1.00 96.81 91 ILE A N 1
ATOM 725 C CA . ILE A 1 91 ? -7.286 1.217 15.760 1.00 96.81 91 ILE A CA 1
ATOM 726 C C . ILE A 1 91 ? -8.166 1.592 16.961 1.00 96.81 91 ILE A C 1
ATOM 728 O O . ILE A 1 91 ? -8.732 2.677 16.974 1.00 96.81 91 ILE A O 1
ATOM 732 N N . PHE A 1 92 ? -8.251 0.732 17.980 1.00 95.44 92 PHE A N 1
ATOM 733 C CA . PHE A 1 92 ? -9.0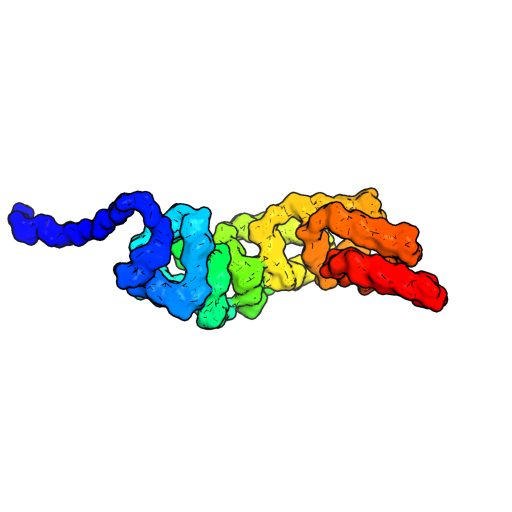27 0.999 19.196 1.00 95.44 92 PHE A CA 1
ATOM 734 C C . PHE A 1 92 ? -8.312 1.923 20.196 1.00 95.44 92 PHE A C 1
ATOM 736 O O . PHE A 1 92 ? -8.907 2.329 21.186 1.00 95.44 92 PHE A O 1
ATOM 743 N N . SER A 1 93 ? -7.046 2.272 19.942 1.00 94.50 93 SER A N 1
ATOM 744 C CA . SER A 1 93 ? -6.306 3.302 20.684 1.00 94.50 93 SER A CA 1
ATOM 745 C C . SER A 1 93 ? -6.453 4.698 20.063 1.00 94.50 93 SER A C 1
ATOM 747 O O . SER A 1 93 ? -5.912 5.665 20.594 1.00 94.50 93 SER A O 1
ATOM 749 N N . GLU A 1 94 ? -7.131 4.812 18.917 1.00 95.50 94 GLU A N 1
ATOM 750 C CA . GLU A 1 94 ? -7.341 6.075 18.210 1.00 95.50 94 GLU A CA 1
ATOM 751 C C . GLU A 1 94 ? -8.665 6.718 18.625 1.00 95.50 94 GLU A C 1
ATOM 753 O O . GLU A 1 94 ? -9.711 6.072 18.644 1.00 95.50 94 GLU A O 1
ATOM 758 N N . ASP A 1 95 ? -8.635 8.024 18.874 1.00 96.06 95 ASP A N 1
ATOM 759 C CA . ASP A 1 95 ? -9.850 8.806 19.080 1.00 96.06 95 ASP A CA 1
ATOM 760 C C . ASP A 1 95 ? -10.676 8.930 17.780 1.00 96.06 95 ASP A C 1
ATOM 762 O O . ASP A 1 95 ? -10.153 9.194 16.689 1.00 96.06 95 ASP A O 1
ATOM 766 N N . LEU A 1 96 ? -11.996 8.776 17.907 1.00 96.69 96 LEU A N 1
ATOM 767 C CA . LEU A 1 96 ? -12.931 8.754 16.785 1.00 96.69 96 LEU A CA 1
ATOM 768 C C . LEU A 1 96 ? -13.026 10.111 16.062 1.00 96.69 96 LEU A C 1
ATOM 770 O O . LEU A 1 96 ? -13.127 10.138 14.831 1.00 96.69 96 LEU A O 1
ATOM 774 N N . GLU A 1 97 ? -12.949 11.236 16.777 1.00 97.81 97 GLU A N 1
ATOM 775 C CA . GLU A 1 97 ? -12.987 12.565 16.146 1.00 97.81 97 GLU A CA 1
ATOM 776 C C . GLU A 1 97 ? -11.693 12.874 15.384 1.00 97.81 97 GLU A C 1
ATOM 778 O O . GLU A 1 97 ? -11.720 13.436 14.283 1.00 97.81 97 GLU A O 1
ATOM 783 N N . ASN A 1 98 ? -10.553 12.403 15.886 1.00 97.88 98 ASN A N 1
ATOM 784 C CA . ASN A 1 98 ? -9.292 12.401 15.157 1.00 97.88 98 ASN A CA 1
ATOM 785 C C . ASN A 1 98 ? -9.368 11.556 13.872 1.00 97.88 98 ASN A C 1
ATOM 787 O O . ASN A 1 98 ? -8.927 12.019 12.814 1.00 97.88 98 ASN A O 1
ATOM 791 N N . LEU A 1 99 ? -9.959 10.355 13.914 1.00 98.25 99 LEU A N 1
ATOM 792 C CA . LEU A 1 99 ? -10.170 9.529 12.717 1.00 98.25 99 LEU A CA 1
ATOM 793 C C . LEU A 1 99 ? -11.062 10.241 11.680 1.00 98.25 99 LEU A C 1
ATOM 795 O O . LEU A 1 99 ? -10.693 10.314 10.501 1.00 98.25 99 LEU A O 1
ATOM 799 N N . LYS A 1 100 ? -12.185 10.836 12.109 1.00 98.38 100 LYS A N 1
ATOM 800 C CA . LYS A 1 100 ? -13.073 11.653 11.255 1.00 98.38 100 LYS A CA 1
ATOM 801 C C . LYS A 1 100 ? -12.344 12.859 10.653 1.00 98.38 100 LYS A C 1
ATOM 803 O O . LYS A 1 100 ? -12.450 13.103 9.451 1.00 98.38 100 LYS A O 1
ATOM 808 N N . THR A 1 101 ? -11.536 13.562 11.445 1.00 98.56 101 THR A N 1
ATOM 809 C CA . THR A 1 101 ? -10.729 14.714 11.000 1.00 98.56 101 THR A CA 1
ATOM 810 C C . THR A 1 101 ? -9.728 14.318 9.910 1.00 98.56 101 THR A C 1
ATOM 812 O O . THR A 1 101 ? -9.606 14.997 8.888 1.00 98.56 101 THR A O 1
ATOM 815 N N . ARG A 1 102 ? -9.050 13.174 10.070 1.00 98.62 102 ARG A N 1
ATOM 816 C CA . ARG A 1 102 ? -8.105 12.634 9.075 1.00 98.62 102 ARG A CA 1
ATOM 817 C C . ARG A 1 102 ? -8.820 12.233 7.772 1.00 98.62 102 ARG A C 1
ATOM 819 O O . ARG A 1 102 ? -8.279 12.453 6.688 1.00 98.62 102 ARG A O 1
ATOM 826 N N . VAL A 1 103 ? -10.059 11.736 7.848 1.00 98.69 103 VAL A N 1
ATOM 827 C CA . VAL A 1 103 ? -10.919 11.478 6.674 1.00 98.69 103 VAL A CA 1
ATOM 828 C C . VAL A 1 103 ? -11.345 12.776 5.980 1.00 98.69 103 VAL A C 1
ATOM 830 O O . VAL A 1 103 ? -11.226 12.871 4.758 1.00 98.69 103 VAL A O 1
ATOM 833 N N . ALA A 1 104 ? -11.799 13.787 6.727 1.00 98.62 104 ALA A N 1
ATOM 834 C CA . ALA A 1 104 ? -12.185 15.090 6.178 1.00 98.62 104 ALA A CA 1
ATOM 835 C C . ALA A 1 104 ? -11.005 15.783 5.468 1.00 98.62 104 ALA A C 1
ATOM 837 O O . ALA A 1 104 ? -11.160 16.354 4.387 1.00 98.62 104 ALA A O 1
ATOM 838 N N . TYR A 1 105 ? -9.795 15.644 6.013 1.00 98.75 105 TYR A N 1
ATOM 839 C CA . TYR A 1 105 ? -8.565 16.068 5.348 1.00 98.75 105 TYR A CA 1
ATOM 840 C C . TYR A 1 105 ? -8.321 15.336 4.011 1.00 98.75 105 TYR A C 1
ATOM 842 O O . TYR A 1 105 ? -7.998 15.973 3.008 1.00 98.75 105 TYR A O 1
ATOM 850 N N . LEU A 1 106 ? -8.518 14.013 3.936 1.00 98.62 106 LEU A N 1
ATOM 851 C CA . LEU A 1 106 ? -8.411 13.299 2.654 1.00 98.62 106 LEU A CA 1
ATOM 852 C C . LEU A 1 106 ? -9.469 13.792 1.648 1.00 98.62 106 LEU A C 1
ATOM 854 O O . LEU A 1 106 ? -9.167 13.953 0.465 1.00 98.62 106 LEU A O 1
ATOM 858 N N . GLN A 1 107 ? -10.684 14.112 2.099 1.00 98.38 107 GLN A N 1
ATOM 859 C CA . GLN A 1 107 ? -11.713 14.702 1.234 1.00 98.38 107 GLN A CA 1
ATOM 860 C C . GLN A 1 107 ? -11.286 16.080 0.696 1.00 98.38 107 GLN A C 1
ATOM 862 O O . GLN A 1 107 ? -11.399 16.316 -0.509 1.00 98.38 107 GLN A O 1
ATOM 867 N N . SER A 1 108 ? -10.696 16.954 1.526 1.00 98.31 108 SER A N 1
ATOM 868 C CA . SER A 1 108 ? -10.209 18.276 1.086 1.00 98.31 108 SER A CA 1
ATOM 869 C C . SER A 1 108 ? -9.047 18.197 0.082 1.00 98.31 108 SER A C 1
ATOM 871 O O . SER A 1 108 ? -8.893 19.071 -0.772 1.00 98.31 108 SER A O 1
ATOM 873 N N . LYS A 1 109 ? -8.282 17.096 0.080 1.00 98.00 109 LYS A N 1
ATOM 874 C CA . LYS A 1 109 ? -7.286 16.774 -0.963 1.00 98.00 109 LYS A CA 1
ATOM 875 C C . LYS A 1 109 ? -7.885 16.130 -2.226 1.00 98.00 109 LYS A C 1
ATOM 877 O O . LYS A 1 109 ? -7.153 15.600 -3.067 1.00 98.00 109 LYS A O 1
ATOM 882 N N . ASN A 1 110 ? -9.201 16.239 -2.419 1.00 97.94 110 ASN A N 1
ATOM 883 C CA . ASN A 1 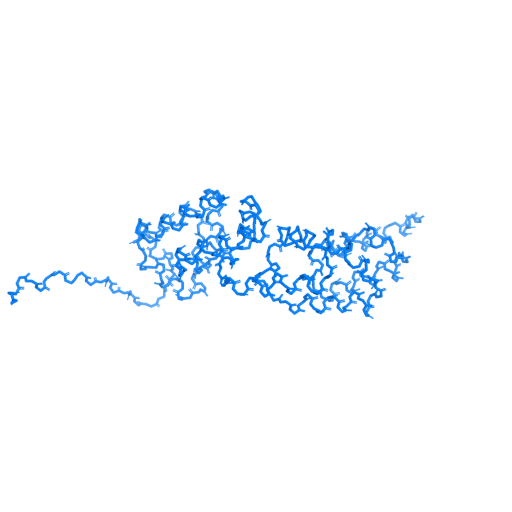110 ? -9.947 15.744 -3.579 1.00 97.94 110 ASN A CA 1
ATOM 884 C C . ASN A 1 110 ? -9.876 14.213 -3.760 1.00 97.94 110 ASN A C 1
ATOM 886 O O . ASN A 1 110 ? -9.858 13.712 -4.891 1.00 97.94 110 ASN A O 1
ATOM 890 N N . PHE A 1 111 ? -9.825 13.454 -2.662 1.00 98.44 111 PHE A N 1
ATOM 891 C CA . PHE A 1 111 ? -10.107 12.019 -2.688 1.00 98.44 111 PHE A CA 1
ATOM 892 C C . PHE A 1 111 ? -11.619 11.796 -2.525 1.00 98.44 111 PHE A C 1
ATOM 894 O O . PHE A 1 111 ? -12.235 12.311 -1.596 1.00 98.44 111 PHE A O 1
ATOM 901 N N . SER A 1 112 ? -12.232 11.027 -3.430 1.00 97.94 112 SER A N 1
ATOM 902 C CA . SER A 1 112 ? -13.647 10.653 -3.318 1.00 97.94 112 SER A CA 1
ATOM 903 C C . SER A 1 112 ? -13.864 9.665 -2.167 1.00 97.94 112 SER A C 1
ATOM 905 O O . SER A 1 112 ? -12.928 8.976 -1.756 1.00 97.94 112 SER A O 1
ATOM 907 N N . LYS A 1 113 ? -15.111 9.517 -1.691 1.00 97.19 113 LYS A N 1
ATOM 908 C CA . LYS A 1 113 ? -15.459 8.502 -0.676 1.00 97.19 113 LYS A CA 1
ATOM 909 C C . LYS A 1 113 ? -14.973 7.099 -1.079 1.00 97.19 113 LYS A C 1
ATOM 911 O O . LYS A 1 113 ? -14.322 6.433 -0.285 1.00 97.19 113 LYS A O 1
ATOM 916 N N . ALA A 1 114 ? -15.171 6.706 -2.341 1.00 97.38 114 ALA A N 1
ATOM 917 C CA . ALA A 1 114 ? -14.693 5.427 -2.877 1.00 97.38 114 ALA A CA 1
ATOM 918 C C . ALA A 1 114 ? -13.154 5.295 -2.884 1.00 97.38 114 ALA A C 1
ATOM 920 O O . ALA A 1 114 ? -12.625 4.224 -2.585 1.00 97.38 114 ALA A O 1
ATOM 921 N N . HIS A 1 115 ? -12.417 6.375 -3.180 1.00 98.31 115 HIS A N 1
ATOM 922 C CA . HIS A 1 115 ? -10.956 6.374 -3.055 1.00 98.31 115 HIS A CA 1
ATOM 923 C C . HIS A 1 115 ? -10.520 6.182 -1.599 1.00 98.31 115 HIS A C 1
ATOM 925 O O . HIS A 1 115 ? -9.625 5.381 -1.345 1.00 98.31 115 HIS A O 1
ATOM 931 N N . ILE A 1 116 ? -11.159 6.875 -0.652 1.00 98.56 116 ILE A N 1
ATOM 932 C CA . ILE A 1 116 ? -10.843 6.773 0.780 1.00 98.56 116 ILE A CA 1
ATOM 933 C C . ILE A 1 116 ? -11.141 5.358 1.292 1.00 98.56 116 ILE A C 1
ATOM 935 O O . ILE A 1 116 ? -10.251 4.752 1.882 1.00 98.56 116 ILE A O 1
ATOM 939 N N . ALA A 1 117 ? -12.307 4.788 0.969 1.00 97.94 117 ALA A N 1
ATOM 940 C CA . ALA A 1 117 ? -12.673 3.402 1.285 1.00 97.94 117 ALA A CA 1
ATOM 941 C C . ALA A 1 117 ? -11.590 2.405 0.831 1.00 97.94 117 ALA A C 1
ATOM 943 O O . ALA A 1 117 ? -11.035 1.638 1.622 1.00 97.94 117 ALA A O 1
ATOM 944 N N . GLN A 1 118 ? -11.205 2.482 -0.451 1.00 97.94 118 GLN A N 1
ATOM 945 C CA . GLN A 1 118 ? -10.141 1.660 -1.026 1.00 97.94 118 GLN A CA 1
ATOM 946 C C . GLN A 1 118 ? -8.789 1.883 -0.330 1.00 97.94 118 GLN A C 1
ATOM 948 O O . GLN A 1 118 ? -8.026 0.930 -0.150 1.00 97.94 118 GLN A O 1
ATOM 953 N N . MET A 1 119 ? -8.467 3.128 0.025 1.00 98.56 119 MET A N 1
ATOM 954 C CA . MET A 1 119 ? -7.200 3.488 0.655 1.00 98.56 119 MET A CA 1
ATOM 955 C C . MET A 1 119 ? -7.088 2.959 2.083 1.00 98.56 119 MET A C 1
ATOM 957 O O . MET A 1 119 ? -6.083 2.324 2.399 1.00 98.56 119 MET A O 1
ATOM 961 N N . VAL A 1 120 ? -8.128 3.148 2.896 1.00 98.06 120 VAL A N 1
ATOM 962 C CA . VAL A 1 120 ? -8.223 2.647 4.274 1.00 98.06 120 VAL A CA 1
ATOM 963 C C . VAL A 1 120 ? -8.166 1.116 4.280 1.00 98.06 120 VAL A C 1
ATOM 965 O O . VAL A 1 120 ? -7.295 0.541 4.930 1.00 98.06 120 VAL A O 1
ATOM 968 N N . ARG A 1 121 ? -8.968 0.440 3.444 1.00 96.56 121 ARG A N 1
ATOM 969 C CA . ARG A 1 121 ? -8.950 -1.029 3.308 1.00 96.56 121 ARG A CA 1
ATOM 970 C C . ARG A 1 121 ? -7.569 -1.597 2.961 1.00 96.56 121 ARG A C 1
ATOM 972 O O . ARG A 1 121 ? -7.141 -2.606 3.521 1.00 96.56 121 ARG A O 1
ATOM 979 N N . ASN A 1 122 ? -6.875 -0.973 2.007 1.00 96.62 122 ASN A N 1
ATOM 980 C CA . ASN A 1 122 ? -5.605 -1.482 1.477 1.00 96.62 122 ASN A CA 1
ATOM 981 C C . ASN A 1 122 ? -4.368 -1.010 2.266 1.00 96.62 122 ASN A C 1
ATOM 983 O O . ASN A 1 122 ? -3.276 -1.547 2.059 1.00 96.62 122 ASN A O 1
ATOM 987 N N . ALA A 1 123 ? -4.518 -0.024 3.152 1.00 97.81 123 ALA A N 1
ATOM 988 C CA . ALA A 1 123 ? -3.507 0.404 4.111 1.00 97.81 123 ALA A CA 1
ATOM 989 C C . ALA A 1 123 ? -4.176 0.703 5.468 1.00 97.81 123 ALA A C 1
ATOM 991 O O . ALA A 1 123 ? -4.417 1.867 5.773 1.00 97.81 123 ALA A O 1
ATOM 992 N N . PRO A 1 124 ? -4.440 -0.323 6.303 1.00 97.12 124 PRO A N 1
ATOM 993 C CA . PRO A 1 124 ? -5.219 -0.164 7.538 1.00 97.12 124 PRO A CA 1
ATOM 994 C C . PRO A 1 124 ? -4.680 0.873 8.535 1.00 97.12 124 PRO A C 1
ATOM 996 O O . PRO A 1 124 ? -5.453 1.510 9.238 1.00 97.12 124 PRO A O 1
ATOM 999 N N . PHE A 1 125 ? -3.366 1.114 8.548 1.00 97.50 125 PHE A N 1
ATOM 1000 C CA . PHE A 1 125 ? -2.729 2.166 9.355 1.00 97.50 125 PHE A CA 1
ATOM 1001 C C . PHE A 1 125 ? -2.820 3.581 8.760 1.00 97.50 125 PHE A C 1
ATOM 1003 O O . PHE A 1 125 ? -2.247 4.502 9.329 1.00 97.50 125 PHE A O 1
ATOM 1010 N N . LEU A 1 126 ? -3.473 3.794 7.612 1.00 98.38 126 LEU A N 1
ATOM 1011 C CA . LEU A 1 126 ? -3.518 5.104 6.946 1.00 98.38 126 LEU A CA 1
ATOM 1012 C C . LEU A 1 126 ? -4.087 6.188 7.860 1.00 98.38 126 LEU A C 1
ATOM 1014 O O . LEU A 1 126 ? -3.536 7.284 7.929 1.00 98.38 126 LEU A O 1
ATOM 1018 N N . LEU A 1 127 ? -5.166 5.862 8.573 1.00 97.81 127 LEU A N 1
ATOM 1019 C CA . LEU A 1 127 ? -5.799 6.787 9.501 1.00 97.81 127 LEU A CA 1
ATOM 1020 C C . LEU A 1 127 ? -5.048 6.915 10.829 1.00 97.81 127 LEU A C 1
ATOM 1022 O O . LEU A 1 127 ? -5.451 7.760 11.604 1.00 97.81 127 LEU A O 1
ATOM 1026 N N . SER A 1 128 ? -3.951 6.189 11.071 1.00 96.12 128 SER A N 1
ATOM 1027 C CA . SER A 1 128 ? -3.054 6.393 12.230 1.00 96.12 128 SER A CA 1
ATOM 1028 C C . SER A 1 128 ? -1.940 7.418 11.974 1.00 96.12 128 SER A C 1
ATOM 1030 O O . SER A 1 128 ? -1.013 7.600 12.766 1.00 96.12 128 SER A O 1
ATOM 1032 N N . PHE A 1 129 ? -1.989 8.105 10.832 1.00 97.69 129 PHE A N 1
ATOM 1033 C CA . PHE A 1 129 ? -1.119 9.236 10.532 1.00 97.69 129 PHE A CA 1
ATOM 1034 C C . PHE A 1 129 ? -1.892 10.530 10.790 1.00 97.69 129 PHE A C 1
ATOM 1036 O O . PHE A 1 129 ? -3.007 10.705 10.299 1.00 97.69 129 PHE A O 1
ATOM 1043 N N . SER A 1 130 ? -1.289 11.452 11.547 1.00 98.00 130 SER A N 1
ATOM 1044 C CA . SER A 1 130 ? -1.834 12.798 11.726 1.00 98.00 130 SER A CA 1
ATOM 1045 C C . SER A 1 130 ? -1.979 13.511 10.379 1.00 98.00 130 SER A C 1
ATOM 1047 O O . SER A 1 130 ? -1.270 13.203 9.417 1.00 98.00 130 SER A O 1
ATOM 1049 N N . VAL A 1 131 ? -2.871 14.504 10.328 1.00 98.44 131 VAL A N 1
ATOM 1050 C CA . VAL A 1 131 ? -3.091 15.358 9.148 1.00 98.44 131 VAL A CA 1
ATOM 1051 C C . VAL A 1 131 ? -1.770 15.906 8.596 1.00 98.44 131 VAL A C 1
ATOM 1053 O O . VAL A 1 131 ? -1.503 15.785 7.404 1.00 98.44 131 VAL A O 1
ATOM 1056 N N . GLU A 1 132 ? -0.897 16.404 9.472 1.00 98.44 132 GLU A N 1
ATOM 1057 C CA . GLU A 1 132 ? 0.438 16.896 9.119 1.00 98.44 132 GLU A CA 1
ATOM 1058 C C . GLU A 1 132 ? 1.323 15.809 8.478 1.00 98.44 132 GLU A C 1
ATOM 1060 O O . GLU A 1 132 ? 1.927 16.022 7.426 1.00 98.44 132 GLU A O 1
ATOM 1065 N N . ARG A 1 133 ? 1.373 14.600 9.062 1.00 98.19 133 ARG A N 1
ATOM 1066 C CA . ARG A 1 133 ? 2.165 13.484 8.513 1.00 98.19 133 ARG A CA 1
ATOM 1067 C C . ARG A 1 133 ? 1.617 13.006 7.166 1.00 98.19 133 ARG A C 1
ATOM 1069 O O . ARG A 1 133 ? 2.410 12.606 6.314 1.00 98.19 133 ARG A O 1
ATOM 1076 N N . LEU A 1 134 ? 0.298 13.044 6.961 1.00 98.38 134 LEU A N 1
ATOM 1077 C CA . LEU A 1 134 ? -0.328 12.752 5.668 1.00 98.38 134 LEU A CA 1
ATOM 1078 C C . LEU A 1 134 ? 0.023 13.823 4.622 1.00 98.38 134 LEU A C 1
ATOM 1080 O O . LEU A 1 134 ? 0.396 13.464 3.504 1.00 98.38 134 LEU A O 1
ATOM 1084 N N . ASP A 1 135 ? -0.011 15.107 4.990 1.00 98.38 135 ASP A N 1
ATOM 1085 C CA . ASP A 1 135 ? 0.316 16.225 4.093 1.00 98.38 135 ASP A CA 1
ATOM 1086 C C . ASP A 1 135 ? 1.778 16.205 3.655 1.00 98.38 135 ASP A C 1
ATOM 1088 O O . ASP A 1 135 ? 2.066 16.163 2.457 1.00 98.38 135 ASP A O 1
ATOM 1092 N N . ASN A 1 136 ? 2.694 16.067 4.616 1.00 98.31 136 ASN A N 1
ATOM 1093 C CA . ASN A 1 136 ? 4.125 15.912 4.365 1.00 98.31 136 ASN A CA 1
ATOM 1094 C C . ASN A 1 136 ? 4.424 14.725 3.427 1.00 98.31 136 ASN A C 1
ATOM 1096 O O . ASN A 1 136 ? 5.316 14.799 2.577 1.00 98.31 136 ASN A O 1
ATOM 1100 N N . ARG A 1 137 ? 3.660 13.628 3.527 1.00 98.25 137 ARG A N 1
ATOM 1101 C CA . ARG A 1 137 ? 3.823 12.441 2.669 1.00 98.25 137 ARG A CA 1
ATOM 1102 C C . ARG A 1 137 ? 3.242 12.625 1.271 1.00 98.25 137 ARG A C 1
ATOM 1104 O O . ARG A 1 137 ? 3.889 12.226 0.303 1.00 98.25 137 ARG A O 1
ATOM 1111 N N . LEU A 1 138 ? 2.073 13.250 1.136 1.00 98.19 138 LEU A N 1
ATOM 1112 C CA . LEU A 1 138 ? 1.513 13.610 -0.171 1.00 98.19 138 LEU A CA 1
ATOM 1113 C C . LEU A 1 138 ? 2.423 14.616 -0.897 1.00 98.19 138 LEU A C 1
ATOM 1115 O O . LEU A 1 138 ? 2.734 14.418 -2.074 1.00 98.19 138 LEU A O 1
ATOM 1119 N N . GLY A 1 139 ? 2.930 15.623 -0.179 1.00 97.94 139 GLY A N 1
ATOM 1120 C CA . GLY A 1 139 ? 3.928 16.576 -0.667 1.00 97.94 139 GLY A CA 1
ATOM 1121 C C . GLY A 1 139 ? 5.238 15.904 -1.088 1.00 97.94 139 GLY A C 1
ATOM 1122 O O . GLY A 1 139 ? 5.765 16.212 -2.159 1.00 97.94 139 GLY A O 1
ATOM 1123 N N . PHE A 1 140 ? 5.727 14.923 -0.319 1.00 98.56 140 PHE A N 1
ATOM 1124 C CA . PHE A 1 140 ? 6.891 14.120 -0.703 1.00 98.56 140 PHE A CA 1
ATOM 1125 C C . PHE A 1 140 ? 6.681 13.396 -2.041 1.00 98.56 140 PHE A C 1
ATOM 1127 O O . PHE A 1 140 ? 7.506 13.554 -2.937 1.00 98.56 140 PHE A O 1
ATOM 1134 N N . PHE A 1 141 ? 5.585 12.647 -2.222 1.00 98.38 141 PHE A N 1
ATOM 1135 C CA . PHE A 1 141 ? 5.347 11.938 -3.490 1.00 98.38 141 PHE A CA 1
ATOM 1136 C C . PHE A 1 141 ? 5.146 12.892 -4.672 1.00 98.38 141 PHE A C 1
ATOM 1138 O O . PHE A 1 141 ? 5.607 12.600 -5.775 1.00 98.38 141 PHE A O 1
ATOM 1145 N N . GLN A 1 142 ? 4.517 14.047 -4.442 1.00 96.81 142 GLN A N 1
ATOM 1146 C CA . GLN A 1 142 ? 4.366 15.095 -5.447 1.00 96.81 142 GLN A CA 1
ATOM 1147 C C . GLN A 1 142 ? 5.727 15.667 -5.892 1.00 96.81 142 GLN A C 1
ATOM 1149 O O . GLN A 1 142 ? 5.950 15.843 -7.091 1.00 96.81 142 GLN A O 1
ATOM 1154 N N . LYS A 1 143 ? 6.646 15.913 -4.946 1.00 97.44 143 LYS A N 1
ATOM 1155 C CA . LYS A 1 143 ? 7.986 16.471 -5.200 1.00 97.44 143 LYS A CA 1
ATOM 1156 C C . LYS A 1 143 ? 8.976 15.452 -5.772 1.00 97.44 143 LYS A C 1
ATOM 1158 O O . LYS A 1 143 ? 9.674 15.760 -6.727 1.00 97.44 143 LYS A O 1
ATOM 1163 N N . GLU A 1 144 ? 9.053 14.252 -5.204 1.00 97.69 144 GLU A N 1
ATOM 1164 C CA . GLU A 1 144 ? 10.028 13.227 -5.608 1.00 97.69 144 GLU A CA 1
ATOM 1165 C C . GLU A 1 144 ? 9.738 12.716 -7.031 1.00 97.69 144 GLU A C 1
ATOM 1167 O O . GLU A 1 144 ? 10.636 12.566 -7.864 1.00 97.69 144 GLU A O 1
ATOM 1172 N N . LEU A 1 145 ? 8.457 12.480 -7.334 1.00 97.19 145 LEU A N 1
ATOM 1173 C CA . LEU A 1 145 ? 8.045 11.859 -8.591 1.00 97.19 145 LEU A CA 1
ATOM 1174 C C . LEU A 1 145 ? 7.790 12.872 -9.717 1.00 97.19 145 LEU A C 1
ATOM 1176 O O . LEU A 1 145 ? 7.795 12.469 -10.880 1.00 97.19 145 LEU A O 1
ATOM 1180 N N . GLU A 1 146 ? 7.564 14.155 -9.400 1.00 96.88 146 GLU A N 1
ATOM 1181 C CA . GLU A 1 146 ? 7.183 15.223 -10.350 1.00 96.88 146 GLU A CA 1
ATOM 1182 C C . GLU A 1 146 ? 6.044 14.816 -11.308 1.0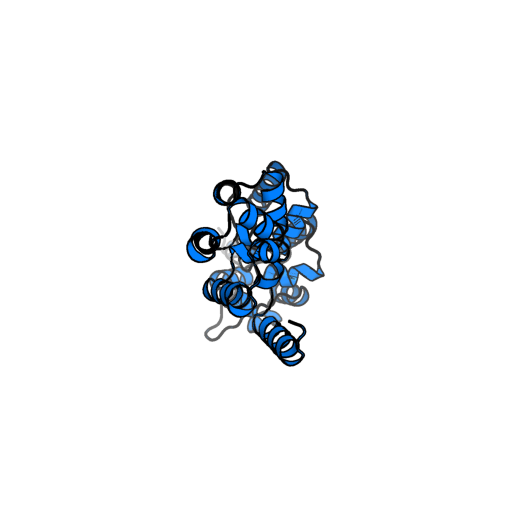0 96.88 146 GLU A C 1
ATOM 1184 O O . GLU A 1 146 ? 6.033 15.113 -12.503 1.00 96.88 146 GLU A O 1
ATOM 1189 N N . LEU A 1 147 ? 5.063 14.087 -10.774 1.00 96.94 147 LEU A N 1
ATOM 1190 C CA . LEU A 1 147 ? 3.818 13.773 -11.471 1.00 96.94 147 LEU A CA 1
ATOM 1191 C C . LEU A 1 147 ? 2.850 14.964 -11.386 1.00 96.94 147 LEU A C 1
ATOM 1193 O O . LEU A 1 147 ? 2.991 15.833 -10.532 1.00 96.94 147 LEU A O 1
ATOM 1197 N N . SER A 1 148 ? 1.815 15.008 -12.228 1.00 96.69 148 SER A N 1
ATOM 1198 C CA . SER A 1 148 ? 0.716 15.958 -11.996 1.00 96.69 148 SER A CA 1
ATOM 1199 C C . SER A 1 148 ? -0.073 15.568 -10.742 1.00 96.69 148 SER A C 1
ATOM 1201 O O . SER A 1 148 ? -0.197 14.380 -10.448 1.00 96.69 148 SER A O 1
ATOM 1203 N N . VAL A 1 149 ? -0.680 16.538 -10.048 1.00 96.44 149 VAL A N 1
ATOM 1204 C CA . VAL A 1 149 ? -1.463 16.311 -8.810 1.00 96.44 149 VAL A CA 1
ATOM 1205 C C . VAL A 1 149 ? -2.472 15.163 -8.959 1.00 96.44 149 VAL A C 1
ATOM 1207 O O . VAL A 1 149 ? -2.576 14.302 -8.086 1.00 96.44 149 VAL A O 1
ATOM 1210 N N . LYS A 1 150 ? -3.162 15.088 -10.109 1.00 96.81 150 LYS A N 1
ATOM 1211 C CA . LYS A 1 150 ? -4.054 13.967 -10.445 1.00 96.81 150 LYS A CA 1
ATOM 1212 C C . LYS A 1 150 ? -3.305 12.628 -10.486 1.00 96.81 150 LYS A C 1
ATOM 1214 O O . LYS A 1 150 ? -3.715 11.702 -9.801 1.00 96.81 150 LYS A O 1
ATOM 1219 N N . LYS A 1 151 ? -2.190 12.528 -11.219 1.00 97.38 151 LYS A N 1
ATOM 1220 C CA . LYS A 1 151 ? -1.386 11.295 -11.302 1.00 97.38 151 LYS A CA 1
ATOM 1221 C C . LYS A 1 151 ? -0.796 10.885 -9.946 1.00 97.38 151 LYS A C 1
ATOM 1223 O O . LYS A 1 151 ? -0.765 9.694 -9.660 1.00 97.38 151 LYS A O 1
ATOM 1228 N N . THR A 1 152 ? -0.373 11.834 -9.108 1.00 97.94 152 THR A N 1
ATOM 1229 C CA . THR A 1 152 ? 0.091 11.567 -7.733 1.00 97.94 152 THR A CA 1
ATOM 1230 C C . THR A 1 152 ? -1.031 10.979 -6.879 1.00 97.94 152 THR A C 1
ATOM 1232 O O . THR A 1 152 ? -0.826 9.975 -6.197 1.00 97.94 152 THR A O 1
ATOM 1235 N N . ARG A 1 153 ? -2.242 11.546 -6.965 1.00 97.81 153 ARG A N 1
ATOM 1236 C CA . ARG A 1 153 ? -3.430 11.016 -6.285 1.00 97.81 153 ARG A CA 1
ATOM 1237 C C . ARG A 1 153 ? -3.780 9.609 -6.775 1.00 97.81 153 ARG A C 1
ATOM 1239 O O . ARG A 1 153 ? -3.890 8.695 -5.965 1.00 97.81 153 ARG A O 1
ATOM 1246 N N . ASP A 1 154 ? -3.888 9.419 -8.088 1.00 98.12 154 ASP A N 1
ATOM 1247 C CA . ASP A 1 154 ? -4.233 8.133 -8.705 1.00 98.12 154 ASP A CA 1
ATOM 1248 C C . ASP A 1 154 ? -3.196 7.040 -8.340 1.00 98.12 154 ASP A C 1
ATOM 1250 O O . ASP A 1 154 ? -3.553 5.885 -8.091 1.00 98.12 154 ASP A O 1
ATOM 1254 N N . LEU A 1 155 ? -1.912 7.409 -8.220 1.00 98.38 155 LEU A N 1
ATOM 1255 C CA . LEU A 1 155 ? -0.825 6.539 -7.757 1.00 98.38 155 LEU A CA 1
ATOM 1256 C C . LEU A 1 155 ? -1.032 6.062 -6.311 1.00 98.38 155 LEU A C 1
ATOM 1258 O O . LEU A 1 155 ? -0.946 4.858 -6.054 1.00 98.38 155 LEU A O 1
ATOM 1262 N N . VAL A 1 156 ? -1.303 6.975 -5.368 1.00 98.19 156 VAL A N 1
ATOM 1263 C CA . VAL A 1 156 ? -1.481 6.601 -3.953 1.00 98.19 156 VAL A CA 1
ATOM 1264 C C . VAL A 1 156 ? -2.827 5.919 -3.696 1.00 98.19 156 VAL A C 1
ATOM 1266 O O . VAL A 1 156 ? -2.875 5.023 -2.865 1.00 98.19 156 VAL A O 1
ATOM 1269 N N . VAL A 1 157 ? -3.885 6.203 -4.468 1.00 98.44 157 VAL A N 1
ATOM 1270 C CA . VAL A 1 157 ? -5.125 5.393 -4.459 1.00 98.44 157 VAL A CA 1
ATOM 1271 C C . VAL A 1 157 ? -4.837 3.948 -4.886 1.00 98.44 157 VAL A C 1
ATOM 1273 O O . VAL A 1 157 ? -5.366 2.995 -4.307 1.00 98.44 157 VAL A O 1
ATOM 1276 N N . ARG A 1 158 ? -3.971 3.761 -5.891 1.00 97.94 158 ARG A N 1
ATOM 1277 C CA . ARG A 1 158 ? -3.614 2.441 -6.430 1.00 97.94 158 ARG A CA 1
ATOM 1278 C C . ARG A 1 158 ? -2.614 1.667 -5.564 1.00 97.94 158 ARG A C 1
ATOM 1280 O O . ARG A 1 158 ? -2.604 0.437 -5.618 1.00 97.94 158 ARG A O 1
ATOM 1287 N N . LEU A 1 159 ? -1.788 2.346 -4.765 1.00 97.94 159 LEU A N 1
ATOM 1288 C CA . LEU A 1 159 ? -0.905 1.706 -3.783 1.00 97.94 159 LEU A CA 1
ATOM 1289 C C . LEU A 1 159 ? -0.872 2.477 -2.443 1.00 97.94 159 LEU A C 1
ATOM 1291 O O . LEU A 1 159 ? 0.145 3.088 -2.113 1.00 97.94 159 LEU A O 1
ATOM 1295 N N . PRO A 1 160 ? -1.941 2.400 -1.625 1.00 98.06 160 PRO A N 1
ATOM 1296 C CA . PRO A 1 160 ? -2.128 3.259 -0.443 1.00 98.06 160 PRO A CA 1
ATOM 1297 C C . PRO A 1 160 ? -1.042 3.114 0.623 1.00 98.06 160 PRO A C 1
ATOM 1299 O O . PRO A 1 160 ? -0.677 4.084 1.281 1.00 98.06 160 PRO A O 1
ATOM 1302 N N . ARG A 1 161 ? -0.424 1.929 0.710 1.00 97.00 161 ARG A N 1
ATOM 1303 C CA . ARG A 1 161 ? 0.725 1.652 1.588 1.00 97.00 161 ARG A CA 1
ATOM 1304 C C . ARG A 1 161 ? 1.954 2.542 1.339 1.00 97.00 161 ARG A C 1
ATOM 1306 O O . ARG A 1 161 ? 2.852 2.568 2.173 1.00 97.00 161 ARG A O 1
ATOM 1313 N N . LEU A 1 162 ? 2.019 3.261 0.213 1.00 97.94 162 LEU A N 1
ATOM 1314 C CA . LEU A 1 162 ? 3.023 4.308 -0.014 1.00 97.94 162 LEU A CA 1
ATOM 1315 C C . LEU A 1 162 ? 2.938 5.406 1.061 1.00 97.94 162 LEU A C 1
ATOM 1317 O O . LEU A 1 162 ? 3.964 5.911 1.508 1.00 97.94 162 LEU A O 1
ATOM 1321 N N . LEU A 1 163 ? 1.728 5.724 1.533 1.00 97.94 163 LEU A N 1
ATOM 1322 C CA . LEU A 1 163 ? 1.504 6.712 2.588 1.00 97.94 163 LEU A CA 1
ATOM 1323 C C . LEU A 1 163 ? 1.790 6.172 3.997 1.00 97.94 163 LEU A C 1
ATOM 1325 O O . LEU A 1 163 ? 2.001 6.979 4.890 1.00 97.94 163 LEU A O 1
ATOM 1329 N N . THR A 1 164 ? 1.885 4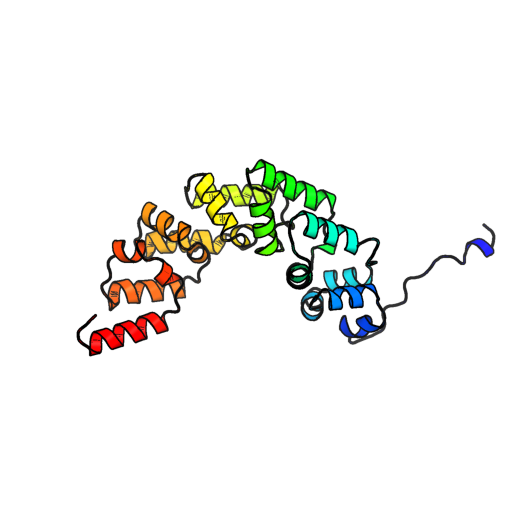.856 4.209 1.00 96.62 164 THR A N 1
ATOM 1330 C CA . THR A 1 164 ? 2.135 4.275 5.546 1.00 96.62 164 THR A CA 1
ATOM 1331 C C . THR A 1 164 ? 3.528 3.663 5.729 1.00 96.62 164 THR A C 1
ATOM 1333 O O . THR A 1 164 ? 3.999 3.565 6.857 1.00 96.62 164 THR A O 1
ATOM 1336 N N . GLY A 1 165 ? 4.224 3.279 4.652 1.00 95.38 165 GLY A N 1
ATOM 1337 C CA . GLY A 1 165 ? 5.569 2.683 4.713 1.00 95.38 165 GLY A CA 1
ATOM 1338 C C . GLY A 1 165 ? 6.721 3.686 4.889 1.00 95.38 165 GLY A C 1
ATOM 1339 O O . GLY A 1 165 ? 6.507 4.902 4.942 1.00 95.38 165 GLY A O 1
ATOM 1340 N N . SER A 1 166 ? 7.965 3.188 4.937 1.00 96.19 166 SER A N 1
ATOM 1341 C CA . SER A 1 166 ? 9.157 4.049 4.822 1.00 96.19 166 SER A CA 1
ATOM 1342 C C . SER A 1 166 ? 9.228 4.706 3.437 1.00 96.19 166 SER A C 1
ATOM 1344 O O . SER A 1 166 ? 8.852 4.111 2.423 1.00 96.19 166 SER A O 1
ATOM 1346 N N . LEU A 1 167 ? 9.725 5.944 3.407 1.00 97.19 167 LEU A N 1
ATOM 1347 C CA . LEU A 1 167 ? 9.976 6.716 2.189 1.00 97.19 167 LEU A CA 1
ATOM 1348 C C . LEU A 1 167 ? 11.393 6.485 1.631 1.00 97.19 167 LEU A C 1
ATOM 1350 O O . LEU A 1 167 ? 11.685 6.898 0.510 1.00 97.19 167 LEU A O 1
ATOM 1354 N N . GLU A 1 168 ? 12.283 5.837 2.386 1.00 97.25 168 GLU A N 1
ATOM 1355 C CA . GLU A 1 168 ? 13.682 5.623 1.987 1.00 97.25 168 GLU A CA 1
ATOM 1356 C C . GLU A 1 168 ? 13.807 4.714 0.758 1.00 97.25 168 GLU A C 1
ATOM 1358 O O . GLU A 1 168 ? 14.486 5.133 -0.183 1.00 97.25 168 GLU A O 1
ATOM 1363 N N . PRO A 1 169 ? 13.089 3.568 0.652 1.00 97.62 169 PRO A N 1
ATOM 1364 C CA . PRO A 1 169 ? 13.145 2.736 -0.550 1.00 97.62 169 PRO A CA 1
ATOM 1365 C C . PRO A 1 169 ? 12.662 3.475 -1.801 1.00 97.62 169 PRO A C 1
ATOM 1367 O O . PRO A 1 169 ? 13.097 3.156 -2.901 1.00 97.62 169 PRO A O 1
ATOM 1370 N N . VAL A 1 170 ? 11.788 4.478 -1.650 1.00 98.12 170 VAL A N 1
ATOM 1371 C CA . VAL A 1 170 ? 11.326 5.315 -2.768 1.00 98.12 170 VAL A CA 1
ATOM 1372 C C . VAL A 1 170 ? 12.476 6.182 -3.275 1.00 98.12 170 VAL A C 1
ATOM 1374 O O . VAL A 1 170 ? 12.797 6.126 -4.460 1.00 98.12 170 VAL A O 1
ATOM 1377 N N . LYS A 1 171 ? 13.139 6.924 -2.378 1.00 97.38 171 LYS A N 1
ATOM 1378 C CA . LYS A 1 171 ? 14.300 7.769 -2.711 1.00 97.38 171 LYS A CA 1
ATOM 1379 C C . LYS A 1 171 ? 15.462 6.948 -3.277 1.00 97.38 171 LYS A C 1
ATOM 1381 O O . LYS A 1 171 ? 16.120 7.379 -4.222 1.00 97.38 171 LYS A O 1
ATOM 1386 N N . GLU A 1 172 ? 15.724 5.771 -2.707 1.00 97.88 172 GLU A N 1
ATOM 1387 C CA . GLU A 1 172 ? 16.760 4.862 -3.198 1.00 97.88 172 GLU A CA 1
ATOM 1388 C C . GLU A 1 172 ? 16.413 4.343 -4.595 1.00 97.88 172 GLU A C 1
ATOM 1390 O O . GLU A 1 172 ? 17.193 4.540 -5.524 1.00 97.88 172 GLU A O 1
ATOM 1395 N N . ASN A 1 173 ? 15.225 3.763 -4.791 1.00 98.25 173 ASN A N 1
ATOM 1396 C CA . ASN A 1 173 ? 14.838 3.207 -6.086 1.00 98.25 173 ASN A CA 1
ATOM 1397 C C . ASN A 1 173 ? 14.790 4.278 -7.189 1.00 98.25 173 ASN A C 1
ATOM 1399 O O . ASN A 1 173 ? 15.226 4.010 -8.306 1.00 98.25 173 ASN A O 1
ATOM 1403 N N . MET A 1 174 ? 14.352 5.509 -6.892 1.00 98.25 174 MET A N 1
ATOM 1404 C CA . MET A 1 174 ? 14.410 6.627 -7.849 1.00 98.25 174 MET A CA 1
ATOM 1405 C C . MET A 1 174 ? 15.849 6.964 -8.281 1.00 98.25 174 MET A C 1
ATOM 1407 O O . MET A 1 174 ? 16.072 7.304 -9.447 1.00 98.25 174 MET A O 1
ATOM 1411 N N . LYS A 1 175 ? 16.840 6.819 -7.388 1.00 97.94 175 LYS A N 1
ATOM 1412 C CA . LYS A 1 175 ? 18.266 6.906 -7.746 1.00 97.94 175 LYS A CA 1
ATOM 1413 C C . LYS A 1 175 ? 18.718 5.691 -8.556 1.00 97.94 175 LYS A C 1
ATOM 1415 O O . LYS A 1 175 ? 19.332 5.897 -9.595 1.00 97.94 175 LYS A O 1
ATOM 1420 N N . VAL A 1 176 ? 18.373 4.468 -8.144 1.00 98.44 176 VAL A N 1
ATOM 1421 C CA . VAL A 1 176 ? 18.730 3.219 -8.849 1.00 98.44 176 VAL A CA 1
ATOM 1422 C C . VAL A 1 176 ? 18.258 3.259 -10.303 1.00 98.44 176 VAL A C 1
ATOM 1424 O O . VAL A 1 176 ? 19.075 3.112 -11.209 1.00 98.44 176 VAL A O 1
ATOM 1427 N N . TYR A 1 177 ? 16.977 3.554 -10.560 1.00 98.50 177 TYR A N 1
ATOM 1428 C CA . TYR A 1 177 ? 16.454 3.607 -11.931 1.00 98.50 177 TYR A CA 1
ATOM 1429 C C . TYR A 1 177 ? 17.201 4.608 -12.822 1.00 98.50 177 TYR A C 1
ATOM 1431 O O . TYR A 1 177 ? 17.410 4.323 -13.997 1.00 98.50 177 TYR A O 1
ATOM 1439 N N . ARG A 1 178 ? 17.599 5.766 -12.276 1.00 97.81 178 ARG A N 1
ATOM 1440 C CA . ARG A 1 178 ? 18.217 6.859 -13.042 1.00 97.81 178 ARG A CA 1
ATOM 1441 C C . ARG A 1 178 ? 19.733 6.725 -13.196 1.00 97.81 178 ARG A C 1
ATOM 1443 O O . ARG A 1 178 ? 20.256 7.051 -14.254 1.00 97.81 178 ARG A O 1
ATOM 1450 N N . LEU A 1 179 ? 20.429 6.329 -12.132 1.00 97.88 179 LEU A N 1
ATOM 1451 C CA . LEU A 1 179 ? 21.893 6.354 -12.037 1.00 97.88 179 LEU A CA 1
ATOM 1452 C C . LEU A 1 179 ? 22.531 4.988 -12.302 1.00 97.88 179 LEU A C 1
ATOM 1454 O O . LEU A 1 179 ? 23.617 4.943 -12.861 1.00 97.88 179 LEU A O 1
ATOM 1458 N N . GLU A 1 180 ? 21.869 3.894 -11.914 1.00 97.81 180 GLU A N 1
ATOM 1459 C CA . GLU A 1 180 ? 22.398 2.531 -12.081 1.00 97.81 180 GLU A CA 1
ATOM 1460 C C . GLU A 1 180 ? 21.799 1.844 -13.314 1.00 97.81 180 GLU A C 1
ATOM 1462 O O . GLU A 1 180 ? 22.516 1.193 -14.064 1.00 97.81 180 GLU A O 1
ATOM 1467 N N . LEU A 1 181 ? 20.491 2.009 -13.552 1.00 98.12 181 LEU A N 1
ATOM 1468 C CA . LEU A 1 181 ? 19.781 1.352 -14.663 1.00 98.12 181 LEU A CA 1
ATOM 1469 C C . LEU A 1 181 ? 19.598 2.262 -15.899 1.00 98.12 181 LEU A C 1
ATOM 1471 O O . LEU A 1 181 ? 19.067 1.826 -16.918 1.00 98.12 181 LEU A O 1
ATOM 1475 N N . GLY A 1 182 ? 20.025 3.527 -15.825 1.00 98.12 182 GLY A N 1
ATOM 1476 C CA . GLY A 1 182 ? 20.086 4.453 -16.966 1.00 98.12 182 GLY A CA 1
ATOM 1477 C C . GLY A 1 182 ? 18.748 4.959 -17.531 1.00 98.12 182 GLY A C 1
ATOM 1478 O O . GLY A 1 182 ? 18.738 5.542 -18.613 1.00 98.12 182 GLY A O 1
ATOM 1479 N N . PHE A 1 183 ? 17.617 4.771 -16.841 1.00 98.62 183 PHE A N 1
ATOM 1480 C CA . PHE A 1 183 ? 16.319 5.275 -17.310 1.00 98.62 183 PHE A CA 1
ATOM 1481 C C . PHE A 1 183 ? 16.201 6.799 -17.178 1.00 98.62 183 PHE A C 1
ATOM 1483 O O . PHE A 1 183 ? 16.564 7.404 -16.163 1.00 98.62 183 PHE A O 1
ATOM 1490 N N . LYS A 1 184 ? 15.583 7.428 -18.181 1.00 98.19 184 LYS A N 1
ATOM 1491 C CA . LYS A 1 184 ? 15.243 8.856 -18.163 1.00 98.19 184 LYS A CA 1
ATOM 1492 C C . LYS A 1 184 ? 14.078 9.127 -17.208 1.00 98.19 184 LYS A C 1
ATOM 1494 O O . LYS A 1 184 ? 13.251 8.263 -16.924 1.00 98.19 184 LYS A O 1
ATOM 1499 N N . ARG A 1 185 ? 13.955 10.367 -16.726 1.00 96.88 185 ARG A N 1
ATOM 1500 C CA . ARG A 1 185 ? 12.930 10.727 -15.728 1.00 96.88 185 ARG A CA 1
ATOM 1501 C C . ARG A 1 185 ? 11.495 10.437 -16.189 1.00 96.88 185 ARG A C 1
ATOM 1503 O O . ARG A 1 185 ? 10.713 9.861 -15.438 1.00 96.88 185 ARG A O 1
ATOM 1510 N N . ASN A 1 186 ? 11.167 10.811 -17.423 1.00 97.44 186 ASN A N 1
ATOM 1511 C CA . ASN A 1 186 ? 9.861 10.573 -18.042 1.00 97.44 186 ASN A CA 1
ATOM 1512 C C . ASN A 1 186 ? 9.556 9.071 -18.213 1.00 97.44 186 ASN A C 1
ATOM 1514 O O . ASN A 1 186 ? 8.417 8.643 -18.031 1.00 97.44 186 ASN A O 1
ATOM 1518 N N . GLU A 1 187 ? 10.576 8.263 -18.507 1.00 98.44 187 GLU A N 1
ATOM 1519 C CA . GLU A 1 187 ? 10.473 6.804 -18.576 1.00 98.44 187 GLU A CA 1
ATOM 1520 C C . GLU A 1 187 ? 10.147 6.210 -17.201 1.00 98.44 187 GLU A C 1
ATOM 1522 O O . GLU A 1 187 ? 9.193 5.441 -17.074 1.00 98.44 187 GLU A O 1
ATOM 1527 N N . ILE A 1 188 ? 10.858 6.635 -16.149 1.00 98.50 188 ILE A N 1
ATOM 1528 C CA . ILE A 1 188 ? 10.590 6.219 -14.763 1.00 98.50 188 ILE A CA 1
ATOM 1529 C C . ILE A 1 188 ? 9.153 6.581 -14.366 1.00 98.50 188 ILE A C 1
ATOM 1531 O O . ILE A 1 188 ? 8.420 5.716 -13.889 1.00 98.50 188 ILE A O 1
ATOM 1535 N N . GLN A 1 189 ? 8.712 7.818 -14.627 1.00 98.25 189 GLN A N 1
ATOM 1536 C CA . GLN A 1 189 ? 7.340 8.276 -14.364 1.00 98.25 189 GLN A CA 1
ATOM 1537 C C . GLN A 1 189 ? 6.277 7.414 -15.071 1.00 98.25 189 GLN A C 1
ATOM 1539 O O . GLN A 1 189 ? 5.244 7.083 -14.478 1.00 98.25 189 GLN A O 1
ATOM 1544 N N . HIS A 1 190 ? 6.519 7.010 -16.320 1.00 98.06 190 HIS A N 1
ATOM 1545 C CA . HIS A 1 190 ? 5.629 6.111 -17.062 1.00 98.06 190 HIS A CA 1
ATOM 1546 C C . HIS A 1 190 ? 5.601 4.696 -16.468 1.00 98.06 190 HIS A C 1
ATOM 1548 O O . HIS A 1 190 ? 4.531 4.102 -16.320 1.00 98.06 190 HIS A O 1
ATOM 1554 N N . MET A 1 191 ? 6.758 4.163 -16.070 1.00 98.50 191 MET A N 1
ATOM 1555 C CA . MET A 1 191 ? 6.848 2.838 -15.455 1.00 98.50 191 MET A CA 1
ATOM 1556 C C . MET A 1 191 ? 6.177 2.788 -14.077 1.00 98.50 191 MET A C 1
ATOM 1558 O O . MET A 1 191 ? 5.354 1.905 -13.836 1.00 98.50 191 MET A O 1
ATOM 1562 N N . ILE A 1 192 ? 6.455 3.749 -13.191 1.00 98.06 192 ILE A N 1
ATOM 1563 C CA . ILE A 1 192 ? 5.938 3.753 -11.811 1.00 98.06 192 ILE A CA 1
ATOM 1564 C C . ILE A 1 192 ? 4.440 4.074 -11.736 1.00 98.06 192 ILE A C 1
ATOM 1566 O O . ILE A 1 192 ? 3.750 3.526 -10.881 1.00 98.06 192 ILE A O 1
ATOM 1570 N N . THR A 1 193 ? 3.887 4.859 -12.668 1.00 97.31 193 THR A N 1
ATOM 1571 C CA . THR A 1 193 ? 2.423 5.033 -12.765 1.00 97.31 193 THR A CA 1
ATOM 1572 C C . THR A 1 193 ? 1.720 3.761 -13.256 1.00 97.31 193 THR A C 1
ATOM 1574 O O . THR A 1 193 ? 0.639 3.425 -12.763 1.00 97.31 193 THR A O 1
ATOM 1577 N N . LYS A 1 194 ? 2.349 2.982 -14.150 1.00 97.19 194 LYS A N 1
ATOM 1578 C CA . LYS A 1 194 ? 1.865 1.651 -14.567 1.00 97.19 194 LYS A CA 1
ATOM 1579 C C . LYS A 1 194 ? 2.060 0.563 -13.507 1.00 97.19 194 LYS A C 1
ATOM 1581 O O . LYS A 1 194 ? 1.182 -0.295 -13.377 1.00 97.19 194 LYS A O 1
ATOM 1586 N N . VAL A 1 195 ? 3.153 0.592 -12.744 1.00 97.75 195 VAL A N 1
ATOM 1587 C CA . VAL A 1 195 ? 3.530 -0.428 -11.749 1.00 97.75 195 VAL A CA 1
ATOM 1588 C C . VAL A 1 195 ? 4.034 0.251 -10.461 1.00 97.75 195 VAL A C 1
ATOM 1590 O O . VAL A 1 195 ? 5.234 0.264 -10.192 1.00 97.75 195 VAL A O 1
ATOM 1593 N N . PRO A 1 196 ? 3.139 0.759 -9.588 1.00 97.81 196 PRO A N 1
ATOM 1594 C CA . PRO A 1 196 ? 3.540 1.534 -8.402 1.00 97.81 196 PRO A CA 1
ATOM 1595 C C . PRO A 1 196 ? 4.429 0.767 -7.413 1.00 97.81 196 PRO A C 1
ATOM 1597 O O . PRO A 1 196 ? 5.205 1.360 -6.669 1.00 97.81 196 PRO A O 1
ATOM 1600 N N . LYS A 1 197 ? 4.366 -0.574 -7.431 1.00 97.19 197 LYS A N 1
ATOM 1601 C CA . LYS A 1 197 ? 5.217 -1.452 -6.608 1.00 97.19 197 LYS A CA 1
ATOM 1602 C C . LYS A 1 197 ? 6.715 -1.301 -6.910 1.00 97.19 197 LYS A C 1
ATOM 1604 O O . LYS A 1 197 ? 7.512 -1.647 -6.047 1.00 97.19 197 LYS A O 1
ATOM 1609 N N . MET A 1 198 ? 7.086 -0.762 -8.076 1.00 97.81 198 MET A N 1
ATOM 1610 C CA . MET A 1 198 ? 8.470 -0.427 -8.438 1.00 97.81 198 MET A CA 1
ATOM 1611 C C . MET A 1 198 ? 9.114 0.590 -7.484 1.00 97.81 198 MET A C 1
ATOM 1613 O O . MET A 1 198 ? 10.323 0.538 -7.284 1.00 97.81 198 MET A O 1
ATOM 1617 N N . LEU A 1 199 ? 8.328 1.471 -6.855 1.00 98.06 199 LEU A N 1
ATOM 1618 C CA . LEU A 1 199 ? 8.839 2.472 -5.909 1.00 98.06 199 LEU A CA 1
ATOM 1619 C C . LEU A 1 199 ? 9.344 1.851 -4.598 1.00 98.06 199 LEU A C 1
ATOM 1621 O O . LEU A 1 199 ? 10.226 2.400 -3.954 1.00 98.06 199 LEU A O 1
ATOM 1625 N N . THR A 1 200 ? 8.806 0.695 -4.200 1.00 97.44 200 THR A N 1
ATOM 1626 C CA . THR A 1 200 ? 9.165 -0.003 -2.952 1.00 97.44 200 THR A CA 1
ATOM 1627 C C . THR A 1 200 ? 9.622 -1.437 -3.228 1.00 97.44 200 THR A C 1
ATOM 1629 O O . THR A 1 200 ? 9.354 -2.343 -2.434 1.00 97.44 200 THR A O 1
ATOM 1632 N N . ALA A 1 201 ? 10.191 -1.686 -4.405 1.00 96.56 201 ALA A N 1
ATOM 1633 C CA . ALA A 1 201 ? 10.751 -2.986 -4.737 1.00 96.56 201 ALA A CA 1
ATOM 1634 C C . ALA A 1 201 ? 12.139 -3.130 -4.097 1.00 96.56 201 ALA A C 1
ATOM 1636 O O . ALA A 1 201 ? 12.811 -2.143 -3.809 1.00 96.56 201 ALA A O 1
ATOM 1637 N N . ASN A 1 202 ? 12.558 -4.369 -3.849 1.00 96.06 202 ASN A N 1
ATOM 1638 C CA . ASN A 1 202 ? 13.901 -4.650 -3.359 1.00 96.06 202 ASN A CA 1
ATOM 1639 C C . ASN A 1 202 ? 14.928 -4.349 -4.468 1.00 96.06 202 ASN A C 1
ATOM 1641 O O . ASN A 1 202 ? 14.798 -4.892 -5.569 1.00 96.06 202 ASN A O 1
ATOM 1645 N N . LYS A 1 203 ? 15.946 -3.531 -4.162 1.00 96.50 203 LYS A N 1
ATOM 1646 C CA . LYS A 1 203 ? 16.990 -3.104 -5.107 1.00 96.50 203 LYS A CA 1
ATOM 1647 C C . LYS A 1 203 ? 17.636 -4.273 -5.848 1.00 96.50 203 LYS A C 1
ATOM 1649 O O . LYS A 1 203 ? 17.612 -4.291 -7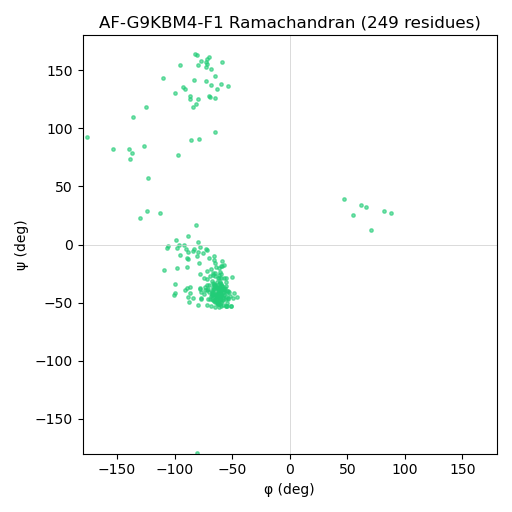.073 1.00 96.50 203 LYS A O 1
ATOM 1654 N N . ARG A 1 204 ? 18.130 -5.286 -5.126 1.00 96.75 204 ARG A N 1
ATOM 1655 C CA . ARG A 1 204 ? 18.765 -6.473 -5.724 1.00 96.75 204 ARG A CA 1
ATOM 1656 C C . ARG A 1 204 ? 17.852 -7.132 -6.763 1.00 96.75 204 ARG A C 1
ATOM 1658 O O . ARG A 1 204 ? 18.293 -7.380 -7.879 1.00 96.75 204 ARG A O 1
ATOM 1665 N N . LYS A 1 205 ? 16.566 -7.329 -6.445 1.00 96.62 205 LYS A N 1
ATOM 1666 C CA . LYS A 1 205 ? 15.589 -7.876 -7.402 1.00 96.62 205 LYS A CA 1
ATOM 1667 C C . LYS A 1 205 ? 15.434 -6.988 -8.647 1.00 96.62 205 LYS A C 1
ATOM 1669 O O . LYS A 1 205 ? 15.295 -7.520 -9.748 1.00 96.62 205 LYS A O 1
ATOM 1674 N N . LEU A 1 206 ? 15.409 -5.662 -8.492 1.00 97.31 206 LEU A N 1
ATOM 1675 C CA . LEU A 1 206 ? 15.313 -4.731 -9.623 1.00 97.31 206 LEU A CA 1
ATOM 1676 C C . LEU A 1 206 ? 16.537 -4.837 -10.532 1.00 97.31 206 LEU A C 1
ATOM 1678 O O . LEU A 1 206 ? 16.363 -5.032 -11.733 1.00 97.31 206 LEU A O 1
ATOM 1682 N N . THR A 1 207 ? 17.740 -4.774 -9.959 1.00 97.88 207 THR A N 1
ATOM 1683 C CA . THR A 1 207 ? 19.004 -4.851 -10.700 1.00 97.88 207 THR A CA 1
ATOM 1684 C C . THR A 1 207 ? 19.166 -6.206 -11.389 1.00 97.88 207 THR A C 1
ATOM 1686 O O . THR A 1 207 ? 19.393 -6.225 -12.590 1.00 97.88 207 THR A O 1
ATOM 1689 N N . GLU A 1 208 ? 18.928 -7.333 -10.704 1.00 98.25 208 GLU A N 1
ATOM 1690 C CA . GLU A 1 208 ? 18.962 -8.678 -11.316 1.00 98.25 208 GLU A CA 1
ATOM 1691 C C . GLU A 1 208 ? 17.923 -8.849 -12.442 1.00 98.25 208 GLU A C 1
ATOM 1693 O O . GLU A 1 208 ? 18.154 -9.581 -13.405 1.00 98.25 208 GLU A O 1
ATOM 1698 N N . THR A 1 209 ? 16.758 -8.196 -12.328 1.00 98.44 209 THR A N 1
ATOM 1699 C CA . THR A 1 209 ? 15.727 -8.236 -13.380 1.00 98.44 209 THR A CA 1
ATOM 1700 C C . THR A 1 209 ? 16.122 -7.372 -14.573 1.00 98.44 209 THR A C 1
ATOM 1702 O O . THR A 1 209 ? 15.932 -7.799 -15.707 1.00 98.44 209 THR A O 1
ATOM 1705 N N . PHE A 1 210 ? 16.663 -6.175 -14.333 1.00 98.62 210 PHE A N 1
ATOM 1706 C CA . PHE A 1 210 ? 17.134 -5.291 -15.395 1.00 98.62 210 PHE A CA 1
ATOM 1707 C C . PHE A 1 210 ? 18.331 -5.891 -16.130 1.00 98.62 210 PHE A C 1
ATOM 1709 O O . PHE A 1 210 ? 18.283 -5.969 -17.348 1.00 98.62 210 PHE A O 1
ATOM 1716 N N . ASP A 1 211 ? 19.347 -6.367 -15.410 1.00 98.56 211 ASP A N 1
ATOM 1717 C CA . ASP A 1 211 ? 20.546 -6.989 -15.977 1.00 98.56 211 ASP A CA 1
ATOM 1718 C C . ASP A 1 211 ? 20.189 -8.146 -16.919 1.00 98.56 211 ASP A C 1
ATOM 1720 O O . ASP A 1 211 ? 20.580 -8.147 -18.084 1.00 98.56 211 ASP A O 1
ATOM 1724 N N . TYR A 1 212 ? 19.334 -9.073 -16.476 1.00 98.62 212 TYR A N 1
ATOM 1725 C CA . TYR A 1 212 ? 18.918 -10.174 -17.341 1.00 98.62 212 TYR A CA 1
ATOM 1726 C C . TYR A 1 212 ? 18.144 -9.698 -18.580 1.00 98.62 212 TYR A C 1
ATOM 1728 O O . TYR A 1 212 ? 18.387 -10.169 -19.685 1.00 98.62 212 TYR A O 1
ATOM 1736 N N . VAL A 1 213 ? 17.211 -8.758 -18.419 1.00 98.56 213 VAL A N 1
ATOM 1737 C CA . VAL A 1 213 ? 16.364 -8.284 -19.525 1.00 98.56 213 VAL A CA 1
ATOM 1738 C C . VAL A 1 213 ? 17.152 -7.417 -20.512 1.00 98.56 213 VAL A C 1
ATOM 1740 O O . VAL A 1 213 ? 16.949 -7.526 -21.716 1.00 98.56 213 VAL A O 1
ATOM 1743 N N . HIS A 1 214 ? 18.051 -6.567 -20.027 1.00 98.50 214 HIS A N 1
ATOM 1744 C CA . HIS A 1 214 ? 18.795 -5.627 -20.854 1.00 98.50 214 HIS A CA 1
ATOM 1745 C C . HIS A 1 214 ? 20.073 -6.239 -21.430 1.00 98.50 214 HIS A C 1
ATOM 1747 O O . HIS A 1 214 ? 20.280 -6.161 -22.636 1.00 98.50 214 HIS A O 1
ATOM 1753 N N . ASN A 1 215 ? 20.894 -6.883 -20.596 1.00 98.12 215 ASN A N 1
ATOM 1754 C CA . ASN A 1 215 ? 22.215 -7.372 -20.994 1.00 98.12 215 ASN A CA 1
ATOM 1755 C C . ASN A 1 215 ? 22.163 -8.802 -21.554 1.00 98.12 215 ASN A C 1
ATOM 1757 O O . ASN A 1 215 ? 22.877 -9.100 -22.504 1.00 98.12 215 ASN A O 1
ATOM 1761 N N . VAL A 1 216 ? 21.322 -9.689 -20.998 1.00 98.19 216 VAL A N 1
ATOM 1762 C CA . VAL A 1 216 ? 21.254 -11.103 -21.438 1.00 98.19 216 VAL A CA 1
ATOM 1763 C C . VAL A 1 216 ? 20.216 -11.335 -22.540 1.00 98.19 216 VAL A C 1
ATOM 1765 O O . VAL A 1 216 ? 20.472 -12.110 -23.455 1.00 98.19 216 VAL A O 1
ATOM 1768 N N . MET A 1 217 ? 19.053 -10.677 -22.477 1.00 98.31 217 MET A N 1
ATOM 1769 C CA . MET A 1 217 ? 18.030 -10.737 -23.538 1.00 98.31 217 MET A CA 1
ATOM 1770 C C . MET A 1 217 ? 18.184 -9.623 -24.592 1.00 98.31 217 MET A C 1
ATOM 1772 O O . MET A 1 217 ? 17.367 -9.537 -25.506 1.00 98.31 217 MET A O 1
ATOM 1776 N N . SER A 1 218 ? 19.177 -8.736 -24.453 1.00 97.88 218 SER A N 1
ATOM 1777 C CA . SER A 1 218 ? 19.421 -7.594 -25.354 1.00 97.88 218 SER A CA 1
ATOM 1778 C C . SER A 1 218 ? 18.218 -6.649 -25.551 1.00 97.88 218 SER A C 1
ATOM 1780 O O . SER A 1 218 ? 18.114 -5.976 -26.579 1.00 97.88 218 SER A O 1
ATOM 1782 N N . ILE A 1 219 ? 17.281 -6.571 -24.591 1.00 98.19 219 ILE A N 1
ATOM 1783 C CA . ILE A 1 219 ? 16.069 -5.748 -24.735 1.00 98.19 219 ILE A CA 1
ATOM 1784 C C . ILE A 1 219 ? 16.387 -4.277 -24.400 1.00 98.19 219 ILE A C 1
ATOM 1786 O O . ILE A 1 219 ? 16.764 -3.965 -23.267 1.00 98.19 219 ILE A O 1
ATOM 1790 N N . PRO A 1 220 ? 16.185 -3.326 -25.333 1.00 98.19 220 PRO A N 1
ATOM 1791 C CA . PRO A 1 220 ? 16.483 -1.913 -25.106 1.00 98.19 220 PRO A CA 1
ATOM 1792 C C . PRO A 1 220 ? 15.474 -1.236 -24.164 1.00 98.19 220 PRO A C 1
ATOM 1794 O O . PRO A 1 220 ? 14.291 -1.596 -24.119 1.00 98.19 220 PRO A O 1
ATOM 1797 N N . HIS A 1 221 ? 15.918 -0.181 -23.464 1.00 98.56 221 HIS A N 1
ATOM 1798 C CA . HIS A 1 221 ? 15.136 0.562 -22.460 1.00 98.56 221 HIS A CA 1
ATOM 1799 C C . HIS A 1 221 ? 13.713 0.899 -22.900 1.00 98.56 221 HIS A C 1
ATOM 1801 O O . HIS A 1 221 ? 12.778 0.671 -22.138 1.00 98.56 221 HIS A O 1
ATOM 1807 N N . HIS A 1 222 ? 13.511 1.379 -24.130 1.00 98.25 222 HIS A N 1
ATOM 1808 C CA . HIS A 1 222 ? 12.183 1.788 -24.603 1.00 98.25 222 HIS A CA 1
ATOM 1809 C C . HIS A 1 222 ? 11.159 0.632 -24.638 1.00 98.25 222 HIS A C 1
ATOM 1811 O O . HIS A 1 222 ? 9.964 0.867 -24.437 1.00 98.25 222 HIS A O 1
ATOM 1817 N N . LEU A 1 223 ? 11.596 -0.621 -24.833 1.00 98.38 223 LEU A N 1
ATOM 1818 C CA . LEU A 1 223 ? 10.726 -1.798 -24.725 1.00 98.38 223 LEU A CA 1
ATOM 1819 C C . LEU A 1 223 ? 10.468 -2.181 -23.262 1.00 98.38 223 LEU A C 1
ATOM 1821 O O . LEU A 1 223 ? 9.325 -2.481 -22.913 1.00 98.38 223 LEU A O 1
ATOM 1825 N N . ILE A 1 224 ? 11.472 -2.074 -22.386 1.00 98.50 224 ILE A N 1
ATOM 1826 C CA . ILE A 1 224 ? 11.298 -2.273 -20.935 1.00 98.50 224 ILE A CA 1
ATOM 1827 C C . ILE A 1 224 ? 10.281 -1.257 -20.374 1.00 98.50 224 ILE A C 1
ATOM 1829 O O . ILE A 1 224 ? 9.357 -1.624 -19.649 1.00 98.50 224 ILE A O 1
ATOM 1833 N N . VAL A 1 225 ? 10.375 0.007 -20.797 1.00 98.56 225 VAL A N 1
ATOM 1834 C CA . VAL A 1 225 ? 9.450 1.101 -20.443 1.00 98.56 225 VAL A CA 1
ATOM 1835 C C . VAL A 1 225 ? 8.050 0.880 -21.021 1.00 98.56 225 VAL A C 1
ATOM 1837 O O . VAL A 1 225 ? 7.045 1.239 -20.397 1.00 98.56 225 VAL A O 1
ATOM 1840 N N . ARG A 1 226 ? 7.933 0.252 -22.199 1.00 98.25 226 ARG A N 1
ATOM 1841 C CA . ARG A 1 226 ? 6.634 -0.161 -22.752 1.00 98.25 226 ARG A CA 1
ATOM 1842 C C . ARG A 1 226 ? 5.977 -1.238 -21.878 1.00 98.25 226 ARG A C 1
ATOM 1844 O O . ARG A 1 226 ? 4.760 -1.153 -21.661 1.00 98.25 226 ARG A O 1
ATOM 1851 N N . PHE A 1 227 ? 6.774 -2.162 -21.330 1.00 98.06 227 PHE A N 1
ATOM 1852 C CA . PHE A 1 227 ? 6.343 -3.360 -20.595 1.00 98.06 227 PHE A CA 1
ATOM 1853 C C . PHE A 1 227 ? 6.901 -3.476 -19.147 1.00 98.06 227 PHE A C 1
ATOM 1855 O O . PHE A 1 227 ? 7.483 -4.504 -18.779 1.00 98.06 227 PHE A O 1
ATOM 1862 N N . PRO A 1 228 ? 6.662 -2.487 -18.259 1.00 98.06 228 PRO A N 1
ATOM 1863 C CA . PRO A 1 228 ? 7.245 -2.439 -16.910 1.00 98.06 228 PRO A CA 1
ATOM 1864 C C . PRO A 1 228 ? 6.765 -3.555 -15.970 1.00 98.06 228 PRO A C 1
ATOM 1866 O O . PRO A 1 228 ? 7.323 -3.748 -14.889 1.00 98.06 228 PRO A O 1
ATOM 1869 N N . GLN A 1 229 ? 5.749 -4.334 -16.363 1.00 97.62 229 GLN A N 1
ATOM 1870 C CA . GLN A 1 229 ? 5.312 -5.525 -15.632 1.00 97.62 229 GLN A CA 1
ATOM 1871 C C . GLN A 1 229 ? 6.424 -6.572 -15.436 1.00 97.62 229 GLN A C 1
ATOM 1873 O O . GLN A 1 229 ? 6.306 -7.407 -14.534 1.00 97.62 229 GLN A O 1
ATOM 1878 N N . VAL A 1 230 ? 7.516 -6.512 -16.209 1.00 97.81 230 VAL A N 1
ATOM 1879 C CA . VAL A 1 230 ? 8.686 -7.380 -16.015 1.00 97.81 230 VAL A CA 1
ATOM 1880 C C . VAL A 1 230 ? 9.276 -7.235 -14.603 1.00 97.81 230 VAL A C 1
ATOM 1882 O O . VAL A 1 230 ? 9.483 -8.242 -13.928 1.00 97.81 230 VAL A O 1
ATOM 1885 N N . PHE A 1 231 ? 9.356 -6.015 -14.055 1.00 97.12 231 PHE A N 1
ATOM 1886 C CA . PHE A 1 231 ? 9.814 -5.767 -12.676 1.00 97.12 231 PHE A CA 1
ATOM 1887 C C . PHE A 1 231 ? 8.860 -6.314 -11.595 1.00 97.12 231 PHE A C 1
ATOM 1889 O O . PHE A 1 231 ? 9.276 -6.638 -10.475 1.00 97.12 231 PHE A O 1
ATOM 1896 N N . ASN A 1 232 ? 7.574 -6.482 -11.924 1.00 94.75 232 ASN A N 1
ATOM 1897 C CA . ASN A 1 232 ? 6.578 -7.106 -11.047 1.00 94.75 232 ASN A CA 1
ATOM 1898 C C . ASN A 1 232 ? 6.501 -8.640 -11.216 1.00 94.75 232 ASN A C 1
ATOM 1900 O O . ASN A 1 232 ? 5.831 -9.311 -10.432 1.00 94.75 232 ASN A O 1
ATOM 1904 N N . THR A 1 233 ? 7.209 -9.212 -12.193 1.00 95.69 233 THR A N 1
ATOM 1905 C CA . THR A 1 233 ? 7.276 -10.663 -12.432 1.00 95.69 233 THR A CA 1
ATOM 1906 C C . THR A 1 233 ? 8.318 -11.322 -11.508 1.00 95.69 233 THR A C 1
ATOM 1908 O O . THR A 1 233 ? 9.120 -10.640 -10.861 1.00 95.69 233 THR A O 1
ATOM 1911 N N . ARG A 1 234 ? 8.283 -12.654 -11.357 1.00 95.81 234 ARG A N 1
ATOM 1912 C CA . ARG A 1 234 ? 9.364 -13.420 -10.707 1.00 95.81 234 ARG A CA 1
ATOM 1913 C C . ARG A 1 234 ? 10.423 -13.753 -11.760 1.00 95.81 234 ARG A C 1
ATOM 1915 O O . ARG A 1 234 ? 10.071 -14.348 -12.774 1.00 95.81 234 ARG A O 1
ATOM 1922 N N . LEU A 1 235 ? 11.684 -13.395 -11.513 1.00 97.19 235 LEU A N 1
ATOM 1923 C CA . LEU A 1 235 ? 12.753 -13.450 -12.519 1.00 97.19 235 LEU A CA 1
ATOM 1924 C C . LEU A 1 235 ? 12.945 -14.846 -13.135 1.00 97.19 235 LEU A C 1
ATOM 1926 O O . LEU A 1 235 ? 13.116 -14.940 -14.344 1.00 97.19 235 LEU A O 1
ATOM 1930 N N . PHE A 1 236 ? 12.822 -15.925 -12.353 1.00 97.19 236 PHE A N 1
ATOM 1931 C CA . PHE A 1 236 ? 12.950 -17.293 -12.876 1.00 97.19 236 PHE A CA 1
ATOM 1932 C C . PHE A 1 236 ? 12.001 -17.575 -14.056 1.00 97.19 236 PHE A C 1
ATOM 1934 O O . PHE A 1 236 ? 12.446 -18.106 -15.064 1.00 97.19 236 PHE A O 1
ATOM 1941 N N . LYS A 1 237 ? 10.752 -17.081 -14.017 1.00 97.69 237 LYS A N 1
ATOM 1942 C CA . LYS A 1 237 ? 9.780 -17.250 -15.115 1.00 97.69 237 LYS A CA 1
ATOM 1943 C C . LYS A 1 237 ? 10.174 -16.515 -16.397 1.00 97.69 237 LYS A C 1
ATOM 1945 O O . LYS A 1 237 ? 9.715 -16.882 -17.474 1.00 97.69 237 LYS A O 1
ATOM 1950 N N . VAL A 1 238 ? 10.961 -15.443 -16.279 1.00 97.94 238 VAL A N 1
ATOM 1951 C CA . VAL A 1 238 ? 11.529 -14.727 -17.431 1.00 97.94 238 VAL A CA 1
ATOM 1952 C C . VAL A 1 238 ? 12.703 -15.532 -17.985 1.00 97.94 238 VAL A C 1
ATOM 1954 O O . VAL A 1 238 ? 12.741 -15.783 -19.185 1.00 97.94 238 VAL A O 1
ATOM 1957 N N . LYS A 1 239 ? 13.595 -16.013 -17.104 1.00 98.25 239 LYS A N 1
ATOM 1958 C CA . LYS A 1 239 ? 14.759 -16.837 -17.465 1.00 98.25 239 LYS A CA 1
ATOM 1959 C C . LYS A 1 239 ? 14.361 -18.136 -18.173 1.00 98.25 239 LYS A C 1
ATOM 1961 O O . LYS A 1 239 ? 14.824 -18.377 -19.277 1.00 98.25 239 LYS A O 1
ATOM 1966 N N . GLU A 1 240 ? 13.464 -18.928 -17.587 1.00 98.00 240 GLU A N 1
ATOM 1967 C CA . GLU A 1 240 ? 12.974 -20.197 -18.155 1.00 98.00 240 GLU A CA 1
ATOM 1968 C C . GLU A 1 240 ? 12.393 -20.014 -19.563 1.00 98.00 240 GLU A C 1
ATOM 1970 O O . GLU A 1 240 ? 12.732 -20.754 -20.483 1.00 98.00 240 GLU A O 1
ATOM 1975 N N . ARG A 1 241 ? 11.542 -18.995 -19.745 1.00 97.56 241 ARG A N 1
ATOM 1976 C CA . ARG A 1 241 ? 10.913 -18.701 -21.040 1.00 97.56 241 ARG A CA 1
ATOM 1977 C C . ARG A 1 241 ? 11.918 -18.223 -22.077 1.00 97.56 241 ARG A C 1
ATOM 1979 O O . ARG A 1 241 ? 11.841 -18.672 -23.214 1.00 97.56 241 ARG A O 1
ATOM 1986 N N . HIS A 1 242 ? 12.834 -17.335 -21.694 1.00 98.12 242 HIS A N 1
ATOM 1987 C CA . HIS A 1 242 ? 13.884 -16.865 -22.590 1.00 98.12 242 HIS A CA 1
ATOM 1988 C C . HIS A 1 242 ? 14.772 -18.028 -23.036 1.00 98.12 242 HIS A C 1
ATOM 1990 O O . HIS A 1 242 ? 14.849 -18.283 -24.228 1.00 98.12 242 HIS A O 1
ATOM 1996 N N . LEU A 1 243 ? 15.331 -18.800 -22.096 1.00 98.00 243 LEU A N 1
ATOM 1997 C CA . LEU A 1 243 ? 16.204 -19.940 -22.398 1.00 98.00 243 LEU A CA 1
ATOM 1998 C C . LEU A 1 243 ? 15.523 -20.987 -23.294 1.00 98.00 243 LEU A C 1
ATOM 2000 O O . LEU A 1 243 ? 16.157 -21.511 -24.207 1.00 98.00 243 LEU A O 1
ATOM 2004 N N . PHE A 1 244 ? 14.231 -21.261 -23.082 1.00 98.19 244 PHE A N 1
ATOM 2005 C CA . PHE A 1 244 ? 13.467 -22.156 -23.953 1.00 98.19 244 PHE A CA 1
ATOM 2006 C C . PHE A 1 244 ? 13.282 -21.585 -25.369 1.00 98.19 244 PHE A C 1
ATOM 2008 O O . PHE A 1 244 ? 13.438 -22.312 -26.347 1.00 98.19 244 PHE A O 1
ATOM 2015 N N . LEU A 1 245 ? 13.004 -20.285 -25.506 1.00 98.00 245 LEU A N 1
ATOM 2016 C CA . LEU A 1 245 ? 12.932 -19.629 -26.815 1.00 98.00 245 LEU A CA 1
ATOM 2017 C C . LEU A 1 245 ? 14.301 -19.578 -27.510 1.00 98.00 245 LEU A C 1
ATOM 2019 O O . LEU A 1 245 ? 14.361 -19.821 -28.712 1.00 98.00 245 LEU A O 1
ATOM 2023 N N . THR A 1 246 ? 15.394 -19.354 -26.773 1.00 97.19 246 THR A N 1
ATOM 2024 C CA . THR A 1 246 ? 16.768 -19.422 -27.299 1.00 97.19 246 THR A CA 1
ATOM 2025 C C . THR A 1 246 ? 17.076 -20.822 -27.830 1.00 97.19 246 THR A C 1
ATOM 2027 O O . THR A 1 246 ? 17.542 -20.951 -28.957 1.00 97.19 246 THR A O 1
ATOM 2030 N N . TYR A 1 247 ? 16.746 -21.871 -27.067 1.00 96.88 247 TYR A N 1
ATOM 2031 C CA . TYR A 1 247 ? 16.899 -23.269 -27.488 1.00 96.88 247 TYR A CA 1
ATOM 2032 C C . TYR A 1 247 ? 16.113 -23.596 -28.771 1.00 96.88 247 TYR A C 1
ATOM 2034 O O . TYR A 1 247 ? 16.591 -24.349 -29.614 1.00 96.88 247 TYR A O 1
ATOM 2042 N N . LEU A 1 248 ? 14.932 -22.995 -28.953 1.00 97.75 248 LEU A N 1
ATOM 2043 C CA . LEU A 1 248 ? 14.115 -23.147 -30.162 1.00 97.75 248 LEU A CA 1
ATOM 2044 C C . LEU A 1 248 ? 14.521 -22.230 -31.334 1.00 97.75 248 LEU A C 1
ATOM 2046 O O . LEU A 1 248 ? 13.889 -22.312 -32.388 1.00 97.75 248 LEU A O 1
ATOM 2050 N N . GLY A 1 249 ? 15.499 -21.332 -31.167 1.00 96.12 249 GLY A N 1
ATOM 2051 C CA . GLY A 1 249 ? 15.846 -20.320 -32.177 1.00 96.12 249 GLY A CA 1
ATOM 2052 C C . GLY A 1 249 ? 14.745 -19.271 -32.411 1.00 96.12 249 GLY A C 1
ATOM 2053 O O . GLY A 1 249 ? 14.553 -18.820 -33.537 1.00 96.12 249 GLY A O 1
ATOM 2054 N N . ARG A 1 250 ? 13.974 -18.928 -31.368 1.00 93.50 250 ARG A N 1
ATOM 2055 C CA . ARG A 1 250 ? 12.800 -18.027 -31.402 1.00 93.50 250 ARG A CA 1
ATOM 2056 C C . ARG A 1 250 ? 12.836 -16.925 -30.327 1.00 93.50 250 ARG A C 1
ATOM 2058 O O . ARG A 1 250 ? 11.772 -16.473 -29.897 1.00 93.50 250 ARG A O 1
ATOM 2065 N N . ALA A 1 251 ? 14.025 -16.584 -29.829 1.00 83.88 251 ALA A N 1
ATOM 2066 C CA . ALA A 1 251 ? 14.234 -15.518 -28.841 1.00 83.88 251 ALA A CA 1
ATOM 2067 C C . ALA A 1 251 ? 14.174 -14.124 -29.486 1.00 83.88 251 ALA A C 1
ATOM 2069 O O . ALA A 1 251 ? 14.673 -13.999 -30.626 1.00 83.88 251 ALA A O 1
#

Foldseek 3Di:
DDPVVPPPPPDDDDDDDDDDQVVVCCVVDPLNVVLVVLQADSVLLVVPVVLNVVSVVDDCVPQPVLLVVVLVVLPQDSNLVNVLCNQCSCSSVDDPVLLVVLVVLVVVLVQDSVLSNLLCSQAVCLSVDGSVLQVVQLVVLCVLLVDPSVLSSLLCSVPVCSSVDDQVLQNVLSCCVCPVLPDDSVLVSLLCSVPVCSSNDDSVLQNVLSCCVCVVVVHDSVVCSVPVCSSVDDSVVVVVVSVVCVVVVND

Mean predicted aligned error: 6.54 Å

pLDDT: mean 92.42, std 13.13, range [41.94, 98.75]

Radius of gyration: 24.56 Å; Cα contacts (8 Å, |Δi|>4): 227; chains: 1; bounding box: 46×42×88 Å

Secondary structure (DSSP, 8-state):
--GGGGGG--PPPPPPSS---HHHHHTT-HHHHHHHHTT--HHHHTTSHHHHHHHTT--IIIIIHHHHHHHHHTT--HHHHHHHHHH-TTGGGS-HHHHHHHHHHHHHTT--HHHHHHHHHH-TTGGGS-HHHHHHHHHHHHHHH---HHHHHHHHHHSGGGTTS-SHHHHHHHHIIIIIS---HHHHHHHHHH-GGGGGS-HHHHHHHHHIIIIIS---HHHHHH-THHHHS-HHHHHHHHHHHHHTT--

Organism: Mustela putorius furo (NCBI:txid9669)

In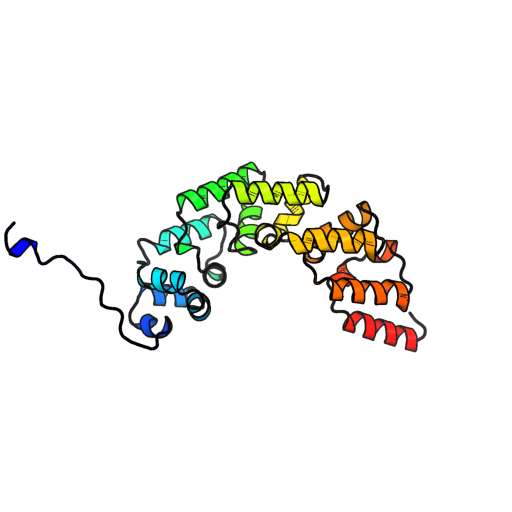terPro domains:
  IPR003690 Transcription termination factor, mitochondrial/chloroplastic [PF02536] (38-243)
  IPR003690 Transcription termination factor, mitochondrial/chloroplastic [PTHR13068] (32-248)
  IPR003690 Transcription termination factor, mitochondrial/chloroplastic [SM00733] (42-77)
  IPR003690 Transcription termination factor, mitochondrial/chloroplastic [SM00733] (82-112)
  IPR003690 Transcription termination factor, mitochondrial/chloroplastic [SM00733] (117-148)
  IPR003690 Transcription termination factor, mitochondrial/chloroplastic [SM00733] (153-184)
  IPR003690 Transcription termination factor, mitochondrial/chloroplastic [SM00733] (189-220)
  IPR003690 Transcrip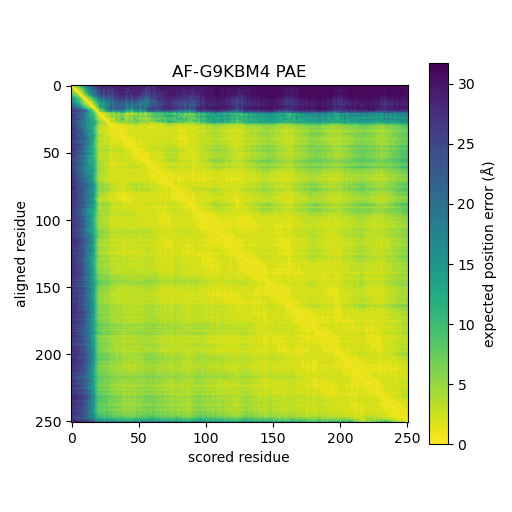tion termination factor, mitochondrial/chloroplastic [SM00733] (221-251)
  IPR038538 MTERF superfamily, mitochondrial/chloroplastic [G3DSA:1.25.70.10] (24-251)

Solvent-accessible surface area (backbone atoms only — not comparable to full-atom values): 14447 Å² total; per-residue (Å²): 136,60,83,81,75,69,76,76,75,81,71,77,79,80,83,85,88,90,86,84,57,69,72,79,43,29,91,78,29,72,44,49,43,54,40,46,74,44,52,33,50,57,83,56,31,55,78,36,59,72,44,37,59,46,57,78,73,46,50,44,78,78,62,44,42,58,56,52,51,52,42,40,78,44,59,48,50,76,91,44,44,10,65,39,48,40,67,26,51,57,59,88,80,52,59,67,68,59,43,50,50,40,49,53,50,44,42,75,71,72,41,50,68,70,45,48,23,52,22,40,72,67,18,54,55,50,68,77,42,53,63,66,59,49,49,56,45,53,52,44,53,39,63,77,60,67,49,55,75,66,56,42,50,55,44,40,52,74,42,30,44,69,76,62,52,78,64,61,48,36,60,50,41,59,44,41,44,43,74,74,68,65,44,52,71,70,48,50,48,53,24,36,69,76,38,57,64,60,39,69,48,60,64,68,64,49,51,59,45,46,47,46,43,38,72,72,65,63,46,53,66,74,58,48,48,72,49,44,62,62,78,76,49,63,62,65,69,54,50,57,52,47,54,52,25,49,74,69,74,66,106